Protein AF-0000000070112922 (afdb_homodimer)

Solvent-accessible surface area (backbone atoms only — not comparable to full-atom values): 15938 Å² total; per-residue (Å²): 130,84,60,38,27,82,85,76,66,40,70,41,72,56,52,23,60,67,52,48,35,52,52,51,48,52,50,34,54,75,30,37,60,68,75,52,89,73,52,71,66,51,54,48,51,52,43,48,48,28,48,54,50,21,53,53,22,44,76,70,69,22,53,71,33,63,71,44,69,66,57,76,81,74,71,64,98,61,74,65,64,69,38,27,24,38,33,24,52,23,50,34,50,53,50,51,37,48,51,27,59,77,69,70,43,60,58,63,60,27,33,53,54,46,52,57,45,56,67,66,50,72,66,54,64,90,66,74,68,73,74,76,73,72,76,80,75,82,121,129,82,59,37,28,82,84,76,65,39,71,40,71,56,52,22,60,68,53,50,36,53,51,49,47,52,52,34,53,74,28,38,59,69,76,53,89,72,53,72,67,50,55,48,51,52,44,48,49,29,48,53,49,20,51,54,22,44,77,69,69,22,54,72,36,61,71,42,69,67,60,76,80,71,76,61,96,60,73,67,66,69,39,28,24,36,34,24,50,22,50,34,51,54,50,52,37,48,51,26,60,78,69,70,43,60,58,62,59,27,32,53,54,47,50,56,47,56,67,66,49,71,68,56,68,90,69,74,70,74,75,77,74,73,77,78,77,80,120

pLDDT: mean 77.99, std 24.65, range [21.84, 98.88]

Secondary structure (DSSP, 8-state):
---B-TTT-SB----BHHHHHHHHHHHHHHTTGGGS---HHHHHHHHHHHHHHHHHHHHTT-SSB------SS--SSSPPPPBSHHHHHHHHHHHHHHHHHHTT--HHHHHHHHHHHHHHSPP--S-------------/---B-TTT-SB----BHHHHHHHHHHHHHHTTGGGS---HHHHHHHHHHHHHHHHHHHHTT-SS-------SS---SS-PPP-SHHHHHHHHHHHHHHHHHHTT--HHHHHHHHHHHHHHSPP--S-------------

Nearest PDB structures (foldseek):
  2q9l-assembly1_B  TM=7.335E-01  e=4.122E-02  Vibrio sp. DAT722
  2q9l-assembly1_B  TM=7.338E-01  e=4.180E-02  Vibrio sp. DAT722

Radius of gyration: 21.63 Å; Cα contacts (8 Å, |Δi|>4): 318; chains: 2; bounding box: 37×72×80 Å

Organism: Actinoplanes teichomyceticus (NCBI:txid1867)

Sequence (278 aa):
MSYLNPHTHRLDYSKSIADMTTEVRAVNVEKGWRDETKTFGDYIALLHSELSEALEAYRDHRLTDATCQATPAHAAARPPKPEGVGSEFADVLIRLLDACDVYGIDLAAEYERKLAYNRTRPYQHGGRTVSDGAPGAGAMSYLNPHTHRLDYSKSIADMTTEVRAVNVEKGWRDETKTFGDYIALLHSELSEALEAYRDHRLTDATCQATPAHAAARPPKPEGVGSEFADVLIRLLDACDVYGIDLAAEYERKLAYNRTRPYQHGGRTVSDGAPGAGA

Structure (mmCIF, N/CA/C/O backbone):
data_AF-0000000070112922-model_v1
#
loop_
_entity.id
_entity.type
_entity.pdbx_description
1 polymer 'NTP pyrophosphatase (Non-canonical NTP hydrolase)'
#
loop_
_atom_site.group_PDB
_atom_site.id
_atom_site.type_symbol
_atom_site.label_atom_id
_atom_site.label_alt_id
_atom_site.label_comp_id
_atom_site.label_asym_id
_atom_site.label_entity_id
_atom_site.label_seq_id
_atom_site.pdbx_PDB_ins_code
_atom_site.Cartn_x
_atom_site.Cartn_y
_atom_site.Cartn_z
_atom_site.occupancy
_atom_site.B_iso_or_equiv
_atom_site.auth_seq_id
_atom_site.auth_comp_id
_atom_site.auth_asym_id
_atom_site.auth_atom_id
_atom_site.pdbx_PDB_model_num
ATOM 1 N N . MET A 1 1 ? -1.007 0.927 -32.562 1 31.33 1 MET A N 1
ATOM 2 C CA . MET A 1 1 ? -0.694 2.264 -32.062 1 31.33 1 MET A CA 1
ATOM 3 C C . MET A 1 1 ? 0.122 2.188 -30.766 1 31.33 1 MET A C 1
ATOM 5 O O . MET A 1 1 ? -0.306 1.569 -29.797 1 31.33 1 MET A O 1
ATOM 9 N N . SER A 1 2 ? 1.372 2.227 -30.969 1 37 2 SER A N 1
ATOM 10 C CA . SER A 1 2 ? 2.406 2.084 -29.953 1 37 2 SER A CA 1
ATOM 11 C C . SER A 1 2 ? 2.221 3.1 -28.828 1 37 2 SER A C 1
ATOM 13 O O . SER A 1 2 ? 2.209 4.309 -29.078 1 37 2 SER A O 1
ATOM 15 N N . TYR A 1 3 ? 1.291 2.916 -27.922 1 43 3 TYR A N 1
ATOM 16 C CA . TYR A 1 3 ? 0.937 3.775 -26.797 1 43 3 TYR A CA 1
ATOM 17 C C . TYR A 1 3 ? 2.178 4.184 -26.016 1 43 3 TYR A C 1
ATOM 19 O O . TYR A 1 3 ? 2.393 3.723 -24.891 1 43 3 TYR A O 1
ATOM 27 N N . LEU A 1 4 ? 3.25 4.477 -26.719 1 43 4 LEU A N 1
ATOM 28 C CA . LEU A 1 4 ? 4.469 4.98 -26.094 1 43 4 LEU A CA 1
ATOM 29 C C . LEU A 1 4 ? 4.246 6.375 -25.516 1 43 4 LEU A C 1
ATOM 31 O O . LEU A 1 4 ? 3.502 7.176 -26.094 1 43 4 LEU A O 1
ATOM 35 N N . ASN A 1 5 ? 4.473 6.648 -24.281 1 44.53 5 ASN A N 1
ATOM 36 C CA . ASN A 1 5 ? 4.555 7.988 -23.703 1 44.53 5 ASN A CA 1
ATOM 37 C C . ASN A 1 5 ? 5.461 8.898 -24.516 1 44.53 5 ASN A C 1
ATOM 39 O O . ASN A 1 5 ? 6.633 8.586 -24.734 1 44.53 5 ASN A O 1
ATOM 43 N N . PRO A 1 6 ? 4.949 9.672 -25.25 1 45.44 6 PRO A N 1
ATOM 44 C CA . PRO A 1 6 ? 5.77 10.453 -26.188 1 45.44 6 PRO A CA 1
ATOM 45 C C . PRO A 1 6 ? 6.973 11.102 -25.5 1 45.44 6 PRO A C 1
ATOM 47 O O . PRO A 1 6 ? 7.965 11.414 -26.172 1 45.44 6 PRO A O 1
ATOM 50 N N . HIS A 1 7 ? 6.852 11.391 -24.281 1 43.5 7 HIS A N 1
ATOM 51 C CA . HIS A 1 7 ? 7.957 12.086 -23.625 1 43.5 7 HIS A CA 1
ATOM 52 C C . HIS A 1 7 ? 9.023 11.102 -23.141 1 43.5 7 HIS A C 1
ATOM 54 O O . HIS A 1 7 ? 10.219 11.375 -23.25 1 43.5 7 HIS A O 1
ATOM 60 N N . THR A 1 8 ? 8.562 9.984 -22.516 1 45.72 8 THR A N 1
ATOM 61 C CA . THR A 1 8 ? 9.555 9.062 -21.984 1 45.72 8 THR A CA 1
ATOM 62 C C . THR A 1 8 ? 9.883 7.973 -23 1 45.72 8 THR A C 1
ATOM 64 O O . THR A 1 8 ? 10.875 7.258 -22.844 1 45.72 8 THR A O 1
ATOM 67 N N . HIS A 1 9 ? 9.273 8.016 -24.219 1 42.16 9 HIS A N 1
ATOM 68 C CA . HIS A 1 9 ? 9.414 7.043 -25.297 1 42.16 9 HIS A CA 1
ATOM 69 C C . HIS A 1 9 ? 9.281 5.617 -24.781 1 42.16 9 HIS A C 1
ATOM 71 O O . HIS A 1 9 ? 9.859 4.688 -25.359 1 42.16 9 HIS A O 1
ATOM 77 N N . ARG A 1 10 ? 9.141 5.418 -23.594 1 43.69 10 ARG A N 1
ATOM 78 C CA . ARG A 1 10 ? 8.766 4.102 -23.078 1 43.69 10 ARG A CA 1
ATOM 79 C C . ARG A 1 10 ? 7.301 3.797 -23.375 1 43.69 10 ARG A C 1
ATOM 81 O O . ARG A 1 10 ? 6.488 4.715 -23.516 1 43.69 10 ARG A O 1
ATOM 88 N N . LEU A 1 11 ? 6.918 2.744 -24.031 1 45 11 LEU A N 1
ATOM 89 C CA . LEU A 1 11 ? 5.504 2.4 -24.094 1 45 11 LEU A CA 1
ATOM 90 C C . LEU A 1 11 ? 4.781 2.824 -22.828 1 45 11 LEU A C 1
ATOM 92 O O . LEU A 1 11 ? 5.148 2.395 -21.734 1 45 11 LEU A O 1
ATOM 96 N N . ASP A 1 12 ? 4.531 4.125 -22.547 1 47.31 12 ASP A N 1
ATOM 97 C CA . ASP A 1 12 ? 4.191 5 -21.422 1 47.31 12 ASP A CA 1
ATOM 98 C C . ASP A 1 12 ? 3 4.449 -20.641 1 47.31 12 ASP A C 1
ATOM 100 O O . ASP A 1 12 ? 2.252 5.211 -20.031 1 47.31 12 ASP A O 1
ATOM 104 N N . TYR A 1 13 ? 2.391 3.398 -21.141 1 53.84 13 TYR A N 1
ATOM 105 C CA . TYR A 1 13 ? 1.117 3.143 -20.469 1 53.84 13 TYR A CA 1
ATOM 106 C C . TYR A 1 13 ? 1.321 2.893 -18.984 1 53.84 13 TYR A C 1
ATOM 108 O O . TYR A 1 13 ? 1.338 1.743 -18.531 1 53.84 13 TYR A O 1
ATOM 116 N N . SER A 1 14 ? 2.168 3.803 -18.391 1 78.31 14 SER A N 1
ATOM 117 C CA . SER A 1 14 ? 2.279 3.617 -16.938 1 78.31 14 SER A CA 1
ATOM 118 C C . SER A 1 14 ? 0.913 3.699 -16.266 1 78.31 14 SER A C 1
ATOM 120 O O . SER A 1 14 ? 0.137 4.617 -16.531 1 78.31 14 SER A O 1
ATOM 122 N N . LYS A 1 15 ? 0.516 2.678 -15.852 1 90.62 15 LYS A N 1
ATOM 123 C CA . LYS A 1 15 ? -0.787 2.508 -15.219 1 90.62 15 LYS A CA 1
ATOM 124 C C . LYS A 1 15 ? -0.945 3.449 -14.031 1 90.62 15 LYS A C 1
ATOM 126 O O . LYS A 1 15 ? -0.001 3.658 -13.266 1 90.62 15 LYS A O 1
ATOM 131 N N . SER A 1 16 ? -2.104 4.109 -14.031 1 93.75 16 SER A N 1
ATOM 132 C CA . SER A 1 16 ? -2.5 4.879 -12.852 1 93.75 16 SER A CA 1
ATOM 133 C C . SER A 1 16 ? -3.045 3.971 -11.758 1 93.75 16 SER A C 1
ATOM 135 O O . SER A 1 16 ? -3.271 2.779 -11.984 1 93.75 16 SER A O 1
ATOM 137 N N . ILE A 1 17 ? -3.258 4.59 -10.609 1 96.12 17 ILE A N 1
ATOM 138 C CA . ILE A 1 17 ? -3.902 3.873 -9.516 1 96.12 17 ILE A CA 1
ATOM 139 C C . ILE A 1 17 ? -5.281 3.387 -9.961 1 96.12 17 ILE A C 1
ATOM 141 O O . ILE A 1 17 ? -5.672 2.256 -9.664 1 96.12 17 ILE A O 1
ATOM 145 N N . ALA A 1 18 ? -5.965 4.227 -10.672 1 94 18 ALA A N 1
ATOM 146 C CA . ALA A 1 18 ? -7.301 3.869 -11.141 1 94 18 ALA A CA 1
ATOM 147 C C . ALA A 1 18 ? -7.242 2.688 -12.102 1 94 18 ALA A C 1
ATOM 149 O O . ALA A 1 18 ? -8.07 1.779 -12.031 1 94 18 ALA A O 1
ATOM 150 N N . ASP A 1 19 ? -6.316 2.725 -12.953 1 94.81 19 ASP A N 1
ATOM 151 C CA . ASP A 1 19 ? -6.121 1.612 -13.883 1 94.81 19 ASP A CA 1
ATOM 152 C C . ASP A 1 19 ? -5.844 0.313 -13.125 1 94.81 19 ASP A C 1
ATOM 154 O O . ASP A 1 19 ? -6.449 -0.72 -13.422 1 94.81 19 ASP A O 1
ATOM 158 N N . MET A 1 20 ? -4.957 0.38 -12.234 1 97.06 20 MET A N 1
ATOM 159 C CA . MET A 1 20 ? -4.578 -0.802 -11.461 1 97.06 20 MET A CA 1
ATOM 160 C C . MET A 1 20 ? -5.762 -1.322 -10.648 1 97.06 20 MET A C 1
ATOM 162 O O . MET A 1 20 ? -5.969 -2.533 -10.555 1 97.06 20 MET A O 1
ATOM 166 N N . THR A 1 21 ? -6.484 -0.398 -10.062 1 97.69 21 THR A N 1
ATOM 167 C CA . THR A 1 21 ? -7.656 -0.792 -9.281 1 97.69 21 THR A CA 1
ATOM 168 C C . THR A 1 21 ? -8.648 -1.555 -10.156 1 97.69 21 THR A C 1
ATOM 170 O O . THR A 1 21 ? -9.188 -2.58 -9.734 1 97.69 21 THR A O 1
ATOM 173 N N . THR A 1 22 ? -8.844 -1.095 -11.344 1 97.31 22 THR A N 1
ATOM 174 C CA . THR A 1 22 ? -9.75 -1.746 -12.289 1 97.31 22 THR A CA 1
ATOM 175 C C . THR A 1 22 ? -9.234 -3.139 -12.648 1 97.31 22 THR A C 1
ATOM 177 O O . THR A 1 22 ? -10.016 -4.086 -12.742 1 97.31 22 THR A O 1
ATOM 180 N N . GLU A 1 23 ? -7.984 -3.246 -12.875 1 97.38 23 GLU A N 1
ATOM 181 C CA . GLU A 1 23 ? -7.383 -4.535 -13.195 1 97.38 23 GLU A CA 1
ATOM 182 C C . GLU A 1 23 ? -7.543 -5.523 -12.047 1 97.38 23 GLU A C 1
ATOM 184 O O . GLU A 1 23 ? -7.891 -6.688 -12.266 1 97.38 23 GLU A O 1
ATOM 189 N N . VAL A 1 24 ? -7.227 -5.07 -10.867 1 98 24 VAL A N 1
ATOM 190 C CA . VAL A 1 24 ? -7.336 -5.922 -9.688 1 98 24 VAL A CA 1
ATOM 191 C C . VAL A 1 24 ? -8.781 -6.387 -9.516 1 98 24 VAL A C 1
ATOM 193 O O . VAL A 1 24 ? -9.031 -7.566 -9.25 1 98 24 VAL A O 1
ATOM 196 N N . ARG A 1 25 ? -9.719 -5.504 -9.688 1 97.88 25 ARG A N 1
ATOM 197 C CA . ARG A 1 25 ? -11.133 -5.867 -9.625 1 97.88 25 ARG A CA 1
ATOM 198 C C . ARG A 1 25 ? -11.453 -6.969 -10.633 1 97.88 25 ARG A C 1
ATOM 200 O O . ARG A 1 25 ? -12.109 -7.957 -10.289 1 97.88 25 ARG A O 1
ATOM 207 N N . ALA A 1 26 ? -11.031 -6.766 -11.812 1 97.75 26 ALA A N 1
ATOM 208 C CA . ALA A 1 26 ? -11.328 -7.727 -12.875 1 97.75 26 ALA A CA 1
ATOM 209 C C . ALA A 1 26 ? -10.805 -9.117 -12.516 1 97.75 26 ALA A C 1
ATOM 211 O O . ALA A 1 26 ? -11.508 -10.117 -12.68 1 97.75 26 ALA A O 1
ATOM 212 N N . VAL A 1 27 ? -9.555 -9.203 -12.07 1 96.81 27 VAL A N 1
ATOM 213 C CA . VAL A 1 27 ? -8.953 -10.477 -11.688 1 96.81 27 VAL A CA 1
ATOM 214 C C . VAL A 1 27 ? -9.727 -11.078 -10.508 1 96.81 27 VAL A C 1
ATOM 216 O O . VAL A 1 27 ? -10.023 -12.273 -10.5 1 96.81 27 VAL A O 1
ATOM 219 N N . ASN A 1 28 ? -10.031 -10.234 -9.484 1 95.81 28 ASN A N 1
ATOM 220 C CA . ASN A 1 28 ? -10.734 -10.719 -8.297 1 95.81 28 ASN A CA 1
ATOM 221 C C . ASN A 1 28 ? -12.125 -11.258 -8.648 1 95.81 28 ASN A C 1
ATOM 223 O O . ASN A 1 28 ? -12.562 -12.266 -8.086 1 95.81 28 ASN A O 1
ATOM 227 N N . VAL A 1 29 ? -12.797 -10.562 -9.516 1 95.06 29 VAL A N 1
ATOM 228 C CA . VAL A 1 29 ? -14.117 -11.016 -9.961 1 95.06 29 VAL A CA 1
ATOM 229 C C . VAL A 1 29 ? -13.977 -12.32 -10.734 1 95.06 29 VAL A C 1
ATOM 231 O O . VAL A 1 29 ? 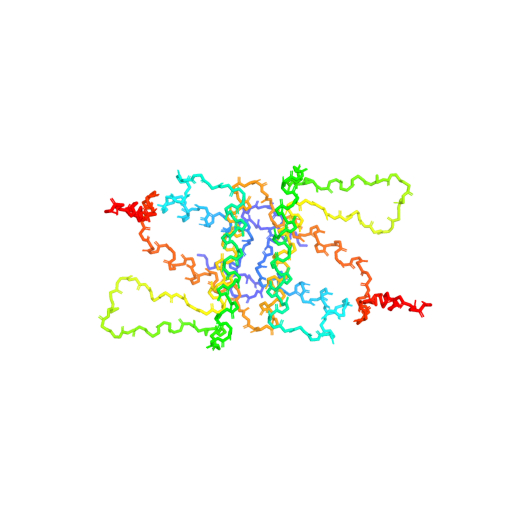-14.703 -13.281 -10.469 1 95.06 29 VAL A O 1
ATOM 234 N N . GLU A 1 30 ? -13.086 -12.359 -11.641 1 94.19 30 GLU A N 1
ATOM 235 C CA . GLU A 1 30 ? -12.867 -13.531 -12.477 1 94.19 30 GLU A CA 1
ATOM 236 C C . GLU A 1 30 ? -12.523 -14.758 -11.633 1 94.19 30 GLU A C 1
ATOM 238 O O . GLU A 1 30 ? -12.953 -15.875 -11.945 1 94.19 30 GLU A O 1
ATOM 243 N N . LYS A 1 31 ? -11.75 -14.539 -10.539 1 94.06 31 LYS A N 1
ATOM 244 C CA . LYS A 1 31 ? -11.25 -15.656 -9.742 1 94.06 31 LYS A CA 1
ATOM 245 C C . LYS A 1 31 ? -12.172 -15.961 -8.57 1 94.06 31 LYS A C 1
ATOM 247 O O . LYS A 1 31 ? -11.891 -16.844 -7.766 1 94.06 31 LYS A O 1
ATOM 252 N N . GLY A 1 32 ? -13.266 -15.164 -8.359 1 92.5 32 GLY A N 1
ATOM 253 C CA . GLY A 1 32 ? -14.297 -15.492 -7.395 1 92.5 32 GLY A CA 1
ATOM 254 C C . GLY A 1 32 ? -14.047 -14.906 -6.02 1 92.5 32 GLY A C 1
ATOM 255 O O . GLY A 1 32 ? -14.727 -15.25 -5.055 1 92.5 32 GLY A O 1
ATOM 256 N N . TRP A 1 33 ? -13.117 -14.047 -5.91 1 92.44 33 TRP A N 1
ATOM 257 C CA . TRP A 1 33 ? -12.797 -13.453 -4.617 1 92.44 33 TRP A CA 1
ATOM 258 C C . TRP A 1 33 ? -13.906 -12.508 -4.164 1 92.44 33 TRP A C 1
ATOM 260 O O . TRP A 1 33 ? -14.055 -12.242 -2.967 1 92.44 33 TRP A O 1
ATOM 270 N N . ARG A 1 34 ? -14.664 -12.109 -5.07 1 92.62 34 ARG A N 1
ATOM 271 C CA . ARG A 1 34 ? -15.742 -11.172 -4.762 1 92.62 34 ARG A CA 1
ATOM 272 C C . ARG A 1 34 ? -17.016 -11.914 -4.352 1 92.62 34 ARG A C 1
ATOM 274 O O . ARG A 1 34 ? -18.016 -11.289 -3.986 1 92.62 34 ARG A O 1
ATOM 281 N N . ASP A 1 35 ? -16.969 -13.195 -4.422 1 90.25 35 ASP A N 1
ATOM 282 C CA . ASP A 1 35 ? -18.141 -14 -4.062 1 90.25 35 ASP A CA 1
ATOM 283 C C . ASP A 1 35 ? -18.234 -14.164 -2.547 1 90.25 35 ASP A C 1
ATOM 285 O O . ASP A 1 35 ? -19.312 -14.5 -2.023 1 90.25 35 ASP A O 1
ATOM 289 N N . GLU A 1 36 ? -17.172 -14.047 -1.896 1 86 36 GLU A N 1
ATOM 290 C CA . GLU A 1 36 ? -17.141 -14.086 -0.437 1 86 36 GLU A CA 1
ATOM 291 C C . GLU A 1 36 ? -17.047 -12.688 0.151 1 86 36 GLU A C 1
ATOM 293 O O . GLU A 1 36 ? -16.344 -11.828 -0.387 1 86 36 GLU A O 1
ATOM 298 N N . THR A 1 37 ? -17.797 -12.562 1.199 1 87.69 37 THR A N 1
ATOM 299 C CA . THR A 1 37 ? -17.75 -11.266 1.857 1 87.69 37 THR A CA 1
ATOM 300 C C . THR A 1 37 ? -16.578 -11.195 2.828 1 87.69 37 THR A C 1
ATOM 302 O O . THR A 1 37 ? -16.391 -12.102 3.645 1 87.69 37 THR A O 1
ATOM 305 N N . LYS A 1 38 ? -15.828 -10.211 2.668 1 93.75 38 LYS A N 1
ATOM 306 C CA . LYS A 1 38 ? -14.75 -9.898 3.607 1 93.75 38 LYS A CA 1
ATOM 307 C C . LYS A 1 38 ? -15.078 -8.648 4.414 1 93.75 38 LYS A C 1
ATOM 309 O O . LYS A 1 38 ? -15.602 -7.672 3.873 1 93.75 38 LYS A O 1
ATOM 314 N N . THR A 1 39 ? -14.797 -8.812 5.758 1 96.56 39 THR A N 1
ATOM 315 C CA . THR A 1 39 ? -14.961 -7.637 6.605 1 96.56 39 THR A CA 1
ATOM 316 C C . THR A 1 39 ? -13.781 -6.68 6.43 1 96.56 39 THR A C 1
ATOM 318 O O . THR A 1 39 ? -12.766 -7.039 5.832 1 96.56 39 THR A O 1
ATOM 321 N N . PHE A 1 40 ? -13.992 -5.473 6.957 1 96.88 40 PHE A N 1
ATOM 322 C CA . PHE A 1 40 ? -12.883 -4.531 6.926 1 96.88 40 PHE A CA 1
ATOM 323 C C . PHE A 1 40 ? -11.695 -5.074 7.715 1 96.88 40 PHE A C 1
ATOM 325 O O . PHE A 1 40 ? -10.547 -4.934 7.293 1 96.88 40 PHE A O 1
ATOM 332 N N . GLY A 1 41 ? -12.055 -5.652 8.875 1 98.12 41 GLY A N 1
ATOM 333 C CA . GLY A 1 41 ? -11.016 -6.285 9.672 1 98.12 41 GLY A CA 1
ATOM 334 C C . GLY A 1 41 ? -10.25 -7.359 8.914 1 98.12 41 GLY A C 1
ATOM 335 O O . GLY A 1 41 ? -9.039 -7.496 9.086 1 98.12 41 GLY A O 1
ATOM 336 N N . ASP A 1 42 ? -10.938 -8.109 8.07 1 97.88 42 ASP A N 1
ATOM 337 C CA . ASP A 1 42 ? -10.273 -9.117 7.246 1 97.88 42 ASP A CA 1
ATOM 338 C C . ASP A 1 42 ? -9.25 -8.477 6.309 1 97.88 42 ASP A C 1
ATOM 340 O O . ASP A 1 42 ? -8.125 -8.969 6.18 1 97.88 42 ASP A O 1
ATOM 344 N N . TYR A 1 43 ? -9.641 -7.406 5.641 1 97.94 43 TYR A N 1
ATOM 345 C CA . TYR A 1 43 ? -8.727 -6.707 4.746 1 97.94 43 TYR A CA 1
ATOM 346 C C . TYR A 1 43 ? -7.488 -6.23 5.496 1 97.94 43 TYR A C 1
ATOM 348 O O . TYR A 1 43 ? -6.363 -6.422 5.031 1 97.94 43 TYR A O 1
ATOM 356 N N . ILE A 1 44 ? -7.684 -5.684 6.664 1 98.81 44 ILE A N 1
ATOM 357 C CA . ILE A 1 44 ? -6.57 -5.168 7.457 1 98.81 44 ILE A CA 1
ATOM 358 C C . ILE A 1 44 ? -5.652 -6.316 7.863 1 98.81 44 ILE A C 1
ATOM 360 O O . ILE A 1 44 ? -4.426 -6.211 7.754 1 98.81 44 ILE A O 1
ATOM 364 N N . ALA A 1 45 ? -6.23 -7.363 8.328 1 98.69 45 ALA A N 1
ATOM 365 C CA . ALA A 1 45 ? -5.441 -8.516 8.758 1 98.69 45 ALA A CA 1
ATOM 366 C C . ALA A 1 45 ? -4.613 -9.078 7.605 1 98.69 45 ALA A C 1
ATOM 368 O O . ALA A 1 45 ? -3.445 -9.422 7.785 1 98.69 45 ALA A O 1
ATOM 369 N N . LEU A 1 46 ? -5.219 -9.211 6.453 1 98.44 46 LEU A N 1
ATOM 370 C CA . LEU A 1 46 ? -4.52 -9.734 5.285 1 98.44 46 LEU A CA 1
ATOM 371 C C . LEU A 1 46 ? -3.387 -8.805 4.863 1 98.44 46 LEU A C 1
ATOM 373 O O . LEU A 1 46 ? -2.303 -9.266 4.496 1 98.44 46 LEU A O 1
ATOM 377 N N . LEU A 1 47 ? -3.627 -7.543 4.895 1 98.88 47 LEU A N 1
ATOM 378 C CA . LEU A 1 47 ? -2.588 -6.562 4.602 1 98.88 47 LEU A CA 1
ATOM 379 C C . LEU A 1 47 ? -1.444 -6.664 5.605 1 98.88 47 LEU A C 1
ATOM 381 O O . LEU A 1 47 ? -0.274 -6.68 5.219 1 98.88 47 LEU A O 1
ATOM 385 N N . HIS A 1 48 ? -1.756 -6.789 6.891 1 98.88 48 HIS A N 1
ATOM 386 C CA . HIS A 1 48 ? -0.743 -7.008 7.914 1 98.88 48 HIS A CA 1
ATOM 387 C C . HIS A 1 48 ? 0.076 -8.266 7.621 1 98.88 48 HIS A C 1
ATOM 389 O O . HIS A 1 48 ? 1.297 -8.266 7.793 1 98.88 48 HIS A O 1
ATOM 395 N N . SER A 1 49 ? -0.602 -9.266 7.215 1 98.75 49 SER A N 1
ATOM 396 C CA . SER A 1 49 ? 0.063 -10.531 6.93 1 98.75 49 SER A CA 1
ATOM 397 C C . SER A 1 49 ? 1.079 -10.383 5.805 1 98.75 49 SER A C 1
ATOM 399 O O . SER A 1 49 ? 2.189 -10.914 5.891 1 98.75 49 SER A O 1
ATOM 401 N N . GLU A 1 50 ? 0.698 -9.68 4.711 1 98.62 50 GLU A N 1
ATOM 402 C CA . GLU A 1 50 ? 1.626 -9.469 3.604 1 98.62 50 GLU A CA 1
ATOM 403 C C . GLU A 1 50 ? 2.875 -8.719 4.066 1 98.62 50 GLU A C 1
ATOM 405 O O . GLU A 1 50 ? 3.982 -9.016 3.609 1 98.62 50 GLU A O 1
ATOM 410 N N . LEU A 1 51 ? 2.682 -7.746 4.902 1 98.88 51 LEU A N 1
ATOM 411 C CA . LEU A 1 51 ? 3.82 -7 5.426 1 98.88 51 LEU A CA 1
ATOM 412 C C . LEU A 1 51 ? 4.715 -7.895 6.277 1 98.88 51 LEU A C 1
ATOM 414 O O . LEU A 1 51 ? 5.941 -7.785 6.223 1 98.88 51 LEU A O 1
ATOM 418 N N . SER A 1 52 ? 4.129 -8.711 7.117 1 98.56 52 SER A N 1
ATOM 419 C CA . SER A 1 52 ? 4.902 -9.656 7.914 1 98.56 52 SER A CA 1
ATOM 420 C C . SER A 1 52 ? 5.68 -10.617 7.027 1 98.56 52 SER A C 1
ATOM 422 O O . SER A 1 52 ? 6.824 -10.961 7.324 1 98.56 52 SER A O 1
ATOM 424 N N . GLU A 1 53 ? 5.055 -11.039 5.902 1 98.12 53 GLU A N 1
ATOM 425 C CA . GLU A 1 53 ? 5.758 -11.898 4.949 1 98.12 53 GLU A CA 1
ATOM 426 C C . GLU A 1 53 ? 6.926 -11.164 4.305 1 98.12 53 GLU A C 1
ATOM 428 O O . GLU A 1 53 ? 7.977 -11.758 4.043 1 98.12 53 GLU A O 1
ATOM 433 N N . ALA A 1 54 ? 6.77 -9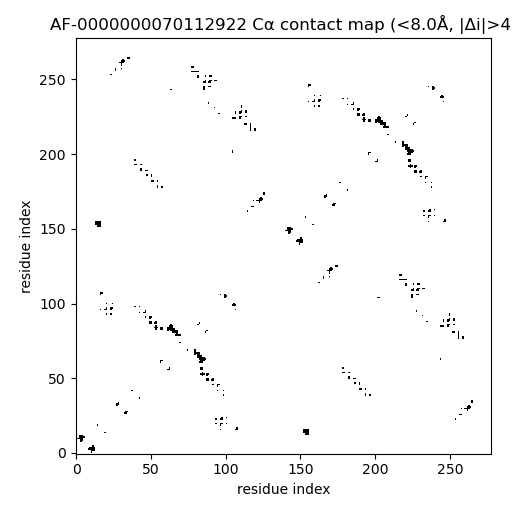.922 4.027 1 97.88 54 ALA A N 1
ATOM 434 C CA . ALA A 1 54 ? 7.863 -9.125 3.475 1 97.88 54 ALA A CA 1
ATOM 435 C C . ALA A 1 54 ? 9.039 -9.062 4.441 1 97.88 54 ALA A C 1
ATOM 437 O O . ALA A 1 54 ? 10.195 -9.172 4.027 1 97.88 54 ALA A O 1
ATOM 438 N N . LEU A 1 55 ? 8.766 -8.883 5.723 1 98.06 55 LEU A N 1
ATOM 439 C CA . LEU A 1 55 ? 9.812 -8.867 6.738 1 98.06 55 LEU A CA 1
ATOM 440 C C . LEU A 1 55 ? 10.562 -10.188 6.766 1 98.06 55 LEU A C 1
ATOM 442 O O . LEU A 1 55 ? 11.797 -10.203 6.82 1 98.06 55 LEU A O 1
ATOM 446 N N . GLU A 1 56 ? 9.805 -11.234 6.73 1 97 56 GLU A N 1
ATOM 447 C CA . GLU A 1 56 ? 10.438 -12.555 6.719 1 97 56 GLU A CA 1
ATOM 448 C C . GLU A 1 56 ? 11.32 -12.727 5.488 1 97 56 GLU A C 1
ATOM 450 O O . GLU A 1 56 ? 12.43 -13.258 5.586 1 97 56 GLU A O 1
ATOM 455 N N . ALA A 1 57 ? 10.82 -12.266 4.34 1 96.06 57 ALA A N 1
ATOM 456 C CA . ALA A 1 57 ? 11.609 -12.336 3.113 1 96.06 57 ALA A CA 1
ATOM 457 C C . ALA A 1 57 ? 12.898 -11.531 3.248 1 96.06 57 ALA A C 1
ATOM 459 O O . ALA A 1 57 ? 13.961 -11.977 2.801 1 96.06 57 ALA A O 1
ATOM 460 N N . TYR A 1 58 ? 12.781 -10.461 3.818 1 95.44 58 TYR A N 1
ATOM 461 C CA . TYR A 1 58 ? 13.953 -9.625 4.016 1 95.44 58 TYR A CA 1
ATOM 462 C C . TYR A 1 58 ? 14.969 -10.305 4.922 1 95.44 58 TYR A C 1
ATOM 464 O O . TYR A 1 58 ? 16.172 -10.305 4.633 1 95.44 58 TYR A O 1
ATOM 472 N N . ARG A 1 59 ? 14.508 -10.867 6 1 93.44 59 ARG A N 1
ATOM 473 C CA . ARG A 1 59 ? 15.383 -11.562 6.941 1 93.44 59 ARG A CA 1
ATOM 474 C C . ARG A 1 59 ? 16.078 -12.742 6.27 1 93.44 59 ARG A C 1
ATOM 476 O O . ARG A 1 59 ? 17.203 -13.078 6.625 1 93.44 59 ARG A O 1
ATOM 483 N N . ASP A 1 60 ? 15.445 -13.312 5.258 1 90.75 60 ASP A N 1
ATOM 484 C CA . ASP A 1 60 ? 15.992 -14.438 4.508 1 90.75 60 ASP A CA 1
ATOM 485 C C . ASP A 1 60 ? 16.859 -13.953 3.342 1 90.75 60 ASP A C 1
ATOM 487 O O . ASP A 1 60 ? 17.234 -14.742 2.471 1 90.75 60 ASP A O 1
ATOM 491 N N . HIS A 1 61 ? 17.016 -12.641 3.232 1 87.31 61 HIS A N 1
ATOM 492 C CA . HIS A 1 61 ? 17.859 -11.992 2.234 1 87.31 61 HIS A CA 1
ATOM 493 C C . HIS A 1 61 ? 17.266 -12.156 0.834 1 87.31 61 HIS A C 1
ATOM 495 O O . HIS A 1 61 ? 18.016 -12.367 -0.13 1 87.31 61 HIS A O 1
ATOM 501 N N . ARG A 1 62 ? 15.984 -12.117 0.761 1 83.25 62 ARG A N 1
ATOM 502 C CA . ARG A 1 62 ? 15.258 -12.195 -0.502 1 83.25 62 ARG A CA 1
ATOM 503 C C . ARG A 1 62 ? 14.609 -10.859 -0.848 1 83.25 62 ARG A C 1
ATOM 505 O O . ARG A 1 62 ? 13.391 -10.719 -0.762 1 83.25 62 ARG A O 1
ATOM 512 N N . LEU A 1 63 ? 15.492 -9.844 -1.2 1 70.5 63 LEU A N 1
ATOM 513 C CA . LEU A 1 63 ? 14.961 -8.516 -1.505 1 70.5 63 LEU A CA 1
ATOM 514 C C . LEU A 1 63 ? 14.148 -8.539 -2.793 1 70.5 63 LEU A C 1
ATOM 516 O O . LEU A 1 63 ? 13.008 -8.055 -2.822 1 70.5 63 LEU A O 1
ATOM 520 N N . THR A 1 64 ? 14.906 -8.891 -3.932 1 62.78 64 THR A N 1
ATOM 521 C CA . THR A 1 64 ? 14.195 -8.938 -5.207 1 62.78 64 THR A CA 1
ATOM 522 C C . THR A 1 64 ? 14.195 -10.352 -5.773 1 62.78 64 THR A C 1
ATOM 524 O O . THR A 1 64 ? 15.25 -10.977 -5.898 1 62.78 64 THR A O 1
ATOM 527 N N . ASP A 1 65 ? 14.031 -11.352 -5.098 1 54.81 65 ASP A N 1
ATOM 528 C CA . ASP A 1 65 ? 14.266 -12.672 -5.68 1 54.81 65 ASP A CA 1
ATOM 529 C C . ASP A 1 65 ? 13.164 -13.039 -6.672 1 54.81 65 ASP A C 1
ATOM 531 O O . ASP A 1 65 ? 11.984 -13.086 -6.312 1 54.81 65 ASP A O 1
ATOM 535 N N . ALA A 1 66 ? 13.383 -12.586 -7.84 1 47.81 66 ALA A N 1
ATOM 536 C CA . ALA A 1 66 ? 12.648 -13.117 -8.984 1 47.81 66 ALA A CA 1
ATOM 537 C C . ALA A 1 66 ? 12.508 -14.633 -8.891 1 47.81 66 ALA A C 1
ATOM 539 O O . ALA A 1 66 ? 11.453 -15.188 -9.203 1 47.81 66 ALA A O 1
ATOM 540 N N . THR A 1 67 ? 13.812 -15.336 -8.93 1 46.31 67 THR A N 1
ATOM 541 C CA . THR A 1 67 ? 14.047 -16.531 -9.734 1 46.31 67 THR A CA 1
ATOM 542 C C . THR A 1 67 ? 13.336 -17.734 -9.117 1 46.31 67 THR A C 1
ATOM 544 O O . THR A 1 67 ? 13.727 -18.219 -8.055 1 46.31 67 THR A O 1
ATOM 547 N N . CYS A 1 68 ? 12.086 -17.594 -8.82 1 45.84 68 CYS A N 1
ATOM 548 C CA . CYS A 1 68 ? 11.625 -18.953 -8.594 1 45.84 68 CYS A CA 1
ATOM 549 C C . CYS A 1 68 ? 12.367 -19.938 -9.484 1 45.84 68 CYS A C 1
ATOM 551 O O . CYS A 1 68 ? 12.344 -19.812 -10.711 1 45.84 68 CYS A O 1
ATOM 553 N N . GLN A 1 69 ? 13.633 -20.234 -9.086 1 41.72 69 GLN A N 1
ATOM 554 C CA . GLN A 1 69 ? 14.227 -21.312 -9.867 1 41.72 69 GLN A CA 1
ATOM 555 C C . GLN A 1 69 ? 13.156 -22.297 -10.344 1 41.72 69 GLN A C 1
ATOM 557 O O . GLN A 1 69 ? 12.375 -22.812 -9.539 1 41.72 69 GLN A O 1
ATOM 562 N N . ALA A 1 70 ? 12.773 -22.078 -11.523 1 42.88 70 ALA A N 1
ATOM 563 C CA . ALA A 1 70 ? 12.016 -23.125 -12.211 1 42.88 70 ALA A CA 1
ATOM 564 C C . ALA A 1 70 ? 12.539 -24.516 -11.844 1 42.88 70 ALA A C 1
ATOM 566 O O . ALA A 1 70 ? 13.734 -24.781 -11.945 1 42.88 70 ALA A O 1
ATOM 567 N N . THR A 1 71 ? 12.391 -25.031 -10.641 1 43.16 71 THR A N 1
ATOM 568 C CA . THR A 1 71 ? 12.836 -26.422 -10.703 1 43.16 71 THR A CA 1
A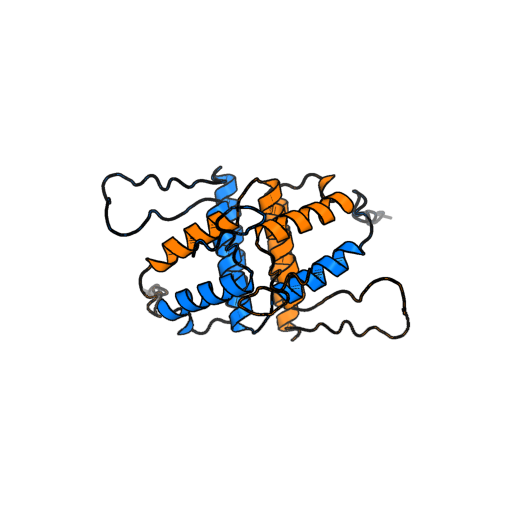TOM 569 C C . THR A 1 71 ? 12.523 -27.031 -12.07 1 43.16 71 THR A C 1
ATOM 571 O O . THR A 1 71 ? 11.508 -26.688 -12.688 1 43.16 71 THR A O 1
ATOM 574 N N . PRO A 1 72 ? 13.562 -27.547 -12.727 1 40.47 72 PRO A N 1
ATOM 575 C CA . PRO A 1 72 ? 13.445 -28.156 -14.047 1 40.47 72 PRO A CA 1
ATOM 576 C C . PRO A 1 72 ? 12.109 -28.859 -14.266 1 40.47 72 PRO A C 1
ATOM 578 O O . PRO A 1 72 ? 11.695 -29.062 -15.406 1 40.47 72 PRO A O 1
ATOM 581 N N . ALA A 1 73 ? 11.844 -29.781 -13.258 1 39.09 73 ALA A N 1
ATOM 582 C CA . ALA A 1 73 ? 10.875 -30.797 -13.68 1 39.09 73 ALA A CA 1
ATOM 583 C C . ALA A 1 73 ? 9.562 -30.141 -14.109 1 39.09 73 ALA A C 1
ATOM 585 O O . ALA A 1 73 ? 8.836 -30.703 -14.938 1 39.09 73 ALA A O 1
ATOM 586 N N . HIS A 1 74 ? 8.953 -29.312 -13.18 1 40.75 74 HIS A N 1
ATOM 587 C CA . HIS A 1 74 ? 7.586 -28.984 -13.578 1 40.75 74 HIS A CA 1
ATOM 588 C C . HIS A 1 74 ? 7.559 -27.859 -14.609 1 40.75 74 HIS A C 1
ATOM 590 O O . HIS A 1 74 ? 7.672 -26.688 -14.258 1 40.75 74 HIS A O 1
ATOM 596 N N . ALA A 1 75 ? 8.289 -27.797 -15.625 1 41.84 75 ALA A N 1
ATOM 597 C CA . ALA A 1 75 ? 8.188 -27.125 -16.922 1 41.84 75 ALA A CA 1
ATOM 598 C C . ALA A 1 75 ? 6.785 -26.547 -17.125 1 41.84 75 ALA A C 1
ATOM 600 O O . ALA A 1 75 ? 6.453 -26.094 -18.219 1 41.84 75 ALA A O 1
ATOM 601 N N . ALA A 1 76 ? 5.59 -27.062 -16.562 1 45.41 76 ALA A N 1
ATOM 602 C CA . ALA A 1 76 ? 4.273 -26.828 -17.141 1 45.41 76 ALA A CA 1
ATOM 603 C C . ALA A 1 76 ? 3.939 -25.344 -17.156 1 45.41 76 ALA A C 1
ATOM 605 O O . ALA A 1 76 ? 4.648 -24.531 -16.531 1 45.41 76 ALA A O 1
ATOM 606 N N . ALA A 1 77 ? 2.48 -24.938 -17.484 1 55.88 77 ALA A N 1
ATOM 607 C CA . ALA A 1 77 ? 1.588 -23.859 -17.906 1 55.88 77 ALA A CA 1
ATOM 608 C C . ALA A 1 77 ? 1.706 -22.656 -16.984 1 55.88 77 ALA A C 1
ATOM 610 O O . ALA A 1 77 ? 1.342 -21.547 -17.359 1 55.88 77 ALA A O 1
ATOM 611 N N . ARG A 1 78 ? 2.09 -22.797 -15.703 1 60.34 78 ARG A N 1
ATOM 612 C CA . ARG A 1 78 ? 1.958 -21.641 -14.812 1 60.34 78 ARG A CA 1
ATOM 613 C C . ARG A 1 78 ? 3.314 -21 -14.547 1 60.34 78 ARG A C 1
ATOM 615 O O . ARG A 1 78 ? 4.301 -21.703 -14.305 1 60.34 78 ARG A O 1
ATOM 622 N N . PRO A 1 79 ? 3.447 -19.672 -14.844 1 67.62 79 PRO A N 1
ATOM 623 C CA . PRO A 1 79 ? 4.68 -18.984 -14.461 1 67.62 79 PRO A CA 1
ATOM 624 C C . PRO A 1 79 ? 5.105 -19.297 -13.023 1 67.62 79 PRO A C 1
ATOM 626 O O . PRO A 1 79 ? 4.27 -19.641 -12.188 1 67.62 79 PRO A O 1
ATOM 629 N N . PRO A 1 80 ? 6.488 -19.266 -12.867 1 76.19 80 PRO A N 1
ATOM 630 C CA . PRO A 1 80 ? 6.945 -19.438 -11.484 1 76.19 80 PRO A CA 1
ATOM 631 C C . PRO A 1 80 ? 6.328 -18.422 -10.523 1 76.19 80 PRO A C 1
ATOM 633 O O . PRO A 1 80 ? 6.105 -17.266 -10.898 1 76.19 80 PRO A O 1
ATOM 636 N N . LYS A 1 81 ? 6.055 -18.828 -9.328 1 82.69 81 LYS A N 1
ATOM 637 C CA . LYS A 1 81 ? 5.496 -17.953 -8.305 1 82.69 81 LYS A CA 1
ATOM 638 C C . LYS A 1 81 ? 6.512 -16.906 -7.867 1 82.69 81 LYS A C 1
ATOM 640 O O . LYS A 1 81 ? 7.613 -17.25 -7.43 1 82.69 81 LYS A O 1
ATOM 645 N N . PRO A 1 82 ? 6.117 -15.648 -8.047 1 89.19 82 PRO A N 1
ATOM 646 C CA . PRO A 1 82 ? 7.016 -14.609 -7.539 1 89.19 82 PRO A CA 1
ATOM 647 C C . PRO A 1 82 ? 7.195 -14.672 -6.023 1 89.19 82 PRO A C 1
ATOM 649 O O . PRO A 1 82 ? 6.242 -14.969 -5.301 1 89.19 82 PRO A O 1
ATOM 652 N N . GLU A 1 83 ? 8.438 -14.414 -5.578 1 90.75 83 GLU A N 1
ATOM 653 C CA . GLU A 1 83 ? 8.789 -14.422 -4.16 1 90.75 83 GLU A CA 1
ATOM 654 C C . GLU A 1 83 ? 9.703 -13.258 -3.809 1 90.75 83 GLU A C 1
ATOM 656 O O . GLU A 1 83 ? 10.156 -12.523 -4.691 1 90.75 83 GLU A O 1
ATOM 661 N N . GLY A 1 84 ? 9.867 -13.062 -2.492 1 93.81 84 GLY A N 1
ATOM 662 C CA . GLY A 1 84 ? 10.75 -12 -2.029 1 93.81 84 GLY A CA 1
ATOM 663 C C . GLY A 1 84 ? 10.008 -10.766 -1.565 1 93.81 84 GLY A C 1
ATOM 664 O O . GLY A 1 84 ? 8.773 -10.719 -1.611 1 93.81 84 GLY A O 1
ATOM 665 N N . VAL A 1 85 ? 10.766 -9.82 -1.137 1 97.12 85 VAL A N 1
ATOM 666 C CA . VAL A 1 85 ? 10.203 -8.594 -0.575 1 97.12 85 VAL A CA 1
ATOM 667 C C . VAL A 1 85 ? 9.352 -7.887 -1.627 1 97.12 85 VAL A C 1
ATOM 669 O O . VAL A 1 85 ? 8.242 -7.426 -1.334 1 97.12 85 VAL A O 1
ATOM 672 N N . GLY A 1 86 ? 9.914 -7.805 -2.855 1 96.25 86 GLY A N 1
ATOM 673 C CA . GLY A 1 86 ? 9.18 -7.148 -3.922 1 96.25 86 GLY A CA 1
ATOM 674 C C . GLY A 1 86 ? 7.816 -7.773 -4.18 1 96.25 86 GLY A C 1
ATOM 675 O O . GLY A 1 86 ? 6.828 -7.062 -4.367 1 96.25 86 GLY A O 1
ATOM 676 N N . SER A 1 87 ? 7.773 -9.078 -4.195 1 96.19 87 SER A N 1
ATOM 677 C CA . SER A 1 87 ? 6.523 -9.797 -4.418 1 96.19 87 SER A CA 1
ATOM 678 C C . SER A 1 87 ? 5.52 -9.523 -3.301 1 96.19 87 SER A C 1
ATOM 680 O O . SER A 1 87 ? 4.328 -9.344 -3.561 1 96.19 87 SER A O 1
ATOM 682 N N . GLU A 1 88 ? 5.973 -9.516 -2.1 1 98 88 GLU A N 1
ATOM 683 C CA . GLU A 1 88 ? 5.09 -9.266 -0.965 1 98 88 GLU A CA 1
ATOM 684 C C . GLU A 1 88 ? 4.586 -7.824 -0.968 1 98 88 GLU A C 1
ATOM 686 O O . GLU A 1 88 ? 3.434 -7.562 -0.615 1 98 88 GLU A O 1
ATOM 691 N N . PHE A 1 89 ? 5.477 -6.898 -1.321 1 98.31 89 PHE A N 1
ATOM 692 C CA . PHE A 1 89 ? 5.055 -5.508 -1.44 1 98.31 89 PHE A CA 1
ATOM 693 C C . PHE A 1 89 ? 4.023 -5.348 -2.553 1 98.31 89 PHE A C 1
ATOM 695 O O . PHE A 1 89 ? 3.09 -4.555 -2.43 1 98.31 89 PHE A O 1
ATOM 702 N N . ALA A 1 90 ? 4.18 -6.094 -3.611 1 97.5 90 ALA A N 1
ATOM 703 C CA . ALA A 1 90 ? 3.152 -6.105 -4.648 1 97.5 90 ALA A CA 1
ATOM 704 C C . ALA A 1 90 ? 1.823 -6.617 -4.102 1 97.5 90 ALA A C 1
ATOM 706 O O . ALA A 1 90 ? 0.763 -6.078 -4.426 1 97.5 90 ALA A O 1
ATOM 707 N N . ASP A 1 91 ? 1.858 -7.648 -3.27 1 98.38 91 ASP A N 1
ATOM 708 C CA . ASP A 1 91 ? 0.643 -8.164 -2.652 1 98.38 91 ASP A CA 1
ATOM 709 C C . ASP A 1 91 ? -0.009 -7.121 -1.754 1 98.38 91 ASP A C 1
ATOM 711 O O . ASP A 1 91 ? -1.237 -7.031 -1.683 1 98.38 91 ASP A O 1
ATOM 715 N N . VAL A 1 92 ? 0.792 -6.34 -1.068 1 98.88 92 VAL A N 1
ATOM 716 C CA . VAL A 1 92 ? 0.265 -5.242 -0.262 1 98.88 92 VAL A CA 1
ATOM 717 C C . VAL A 1 92 ? -0.477 -4.25 -1.157 1 98.88 92 VAL A C 1
ATOM 719 O O . VAL A 1 92 ? -1.605 -3.857 -0.855 1 98.88 92 VAL A O 1
ATOM 722 N N . LEU A 1 93 ? 0.132 -3.855 -2.225 1 98.81 93 LEU A N 1
ATOM 723 C CA . LEU A 1 93 ? -0.498 -2.91 -3.139 1 98.81 93 LEU A CA 1
ATOM 724 C C . LEU A 1 93 ? -1.802 -3.473 -3.691 1 98.81 93 LEU A C 1
ATOM 726 O O . LEU A 1 93 ? -2.824 -2.785 -3.705 1 98.81 93 LEU A O 1
ATOM 730 N N . ILE A 1 94 ? -1.807 -4.688 -4.133 1 98.69 94 ILE A N 1
ATOM 731 C CA . ILE A 1 94 ? -2.975 -5.324 -4.734 1 98.69 94 ILE A CA 1
ATOM 732 C C . ILE A 1 94 ? -4.113 -5.371 -3.717 1 98.69 94 ILE A C 1
ATOM 734 O O . ILE A 1 94 ? -5.246 -4.996 -4.027 1 98.69 94 ILE A O 1
ATOM 738 N N . ARG A 1 95 ? -3.814 -5.742 -2.502 1 98.69 95 ARG A N 1
ATOM 739 C CA . ARG A 1 95 ? -4.848 -5.848 -1.477 1 98.69 95 ARG A CA 1
ATOM 740 C C . ARG A 1 95 ? -5.359 -4.469 -1.072 1 98.69 95 ARG A C 1
ATOM 742 O O . ARG A 1 95 ? -6.539 -4.309 -0.756 1 98.69 95 ARG A O 1
ATOM 749 N N . LEU A 1 96 ? -4.422 -3.537 -1.019 1 98.88 96 LEU A N 1
ATOM 750 C CA . LEU A 1 96 ? -4.816 -2.166 -0.723 1 98.88 96 LEU A CA 1
ATOM 751 C C . LEU A 1 96 ? -5.785 -1.641 -1.776 1 98.88 96 LEU A C 1
ATOM 753 O O . LEU A 1 96 ? -6.816 -1.055 -1.439 1 98.88 96 LEU A O 1
ATOM 757 N N . LEU A 1 97 ? -5.469 -1.835 -3.023 1 98.69 97 LEU A N 1
ATOM 758 C CA . LEU A 1 97 ? -6.332 -1.416 -4.125 1 98.69 97 LEU A CA 1
ATOM 759 C C . LEU A 1 97 ? -7.676 -2.133 -4.066 1 98.69 97 LEU A C 1
ATOM 761 O O . LEU A 1 97 ? -8.719 -1.526 -4.32 1 98.69 97 LEU A O 1
ATOM 765 N N . ASP A 1 98 ? -7.645 -3.389 -3.766 1 98.31 98 ASP A N 1
ATOM 766 C CA . ASP A 1 98 ? -8.875 -4.164 -3.629 1 98.31 98 ASP A CA 1
ATOM 767 C C . ASP A 1 98 ? -9.766 -3.588 -2.531 1 98.31 98 ASP A C 1
ATOM 769 O O . ASP A 1 98 ? -10.961 -3.373 -2.742 1 98.31 98 ASP A O 1
ATOM 773 N N . ALA A 1 99 ? -9.211 -3.32 -1.363 1 98.06 99 ALA A N 1
ATOM 774 C CA . ALA A 1 99 ? -9.961 -2.742 -0.252 1 98.06 99 ALA A CA 1
ATOM 775 C C . ALA A 1 99 ? -10.57 -1.399 -0.642 1 98.06 99 ALA A C 1
ATOM 777 O O . ALA A 1 99 ? -11.742 -1.136 -0.354 1 98.06 99 ALA A O 1
ATOM 778 N N . CYS A 1 100 ? -9.773 -0.591 -1.271 1 97.25 100 CYS A N 1
ATOM 779 C CA . CYS A 1 100 ? -10.258 0.714 -1.702 1 97.25 100 CYS A CA 1
ATOM 780 C C . CYS A 1 100 ? -11.438 0.566 -2.656 1 97.25 100 CYS A C 1
ATOM 782 O O . CYS A 1 100 ? -12.414 1.313 -2.564 1 97.25 100 CYS A O 1
ATOM 784 N N . ASP A 1 101 ? -11.289 -0.332 -3.545 1 97 101 ASP A N 1
ATOM 785 C CA . ASP A 1 101 ? -12.359 -0.568 -4.508 1 97 101 ASP A CA 1
ATOM 786 C C . ASP A 1 101 ? -13.648 -0.986 -3.799 1 97 101 ASP A C 1
ATOM 788 O O . ASP A 1 101 ? -14.719 -0.427 -4.062 1 97 101 ASP A O 1
ATOM 792 N N . VAL A 1 102 ? -13.602 -1.916 -2.898 1 96.62 102 VAL A N 1
ATOM 793 C CA . VAL A 1 102 ? -14.75 -2.479 -2.195 1 96.62 102 VAL A CA 1
ATOM 794 C C . VAL A 1 102 ? -15.406 -1.399 -1.337 1 96.62 102 VAL A C 1
ATOM 796 O O . VAL A 1 102 ? -16.641 -1.336 -1.243 1 96.62 102 VAL A O 1
ATOM 799 N N . TYR A 1 103 ? -14.648 -0.509 -0.831 1 95.69 103 TYR A N 1
ATOM 800 C CA . TYR A 1 103 ? -15.188 0.46 0.116 1 95.69 103 TYR A CA 1
ATOM 801 C C . TYR A 1 103 ? -15.367 1.823 -0.541 1 95.69 103 TYR A C 1
ATOM 803 O O . TYR A 1 103 ? -15.633 2.816 0.139 1 95.69 103 TYR A O 1
ATOM 811 N N . GLY A 1 104 ? -15.117 1.894 -1.818 1 94.88 104 GLY A N 1
ATOM 812 C CA . GLY A 1 104 ? -15.398 3.1 -2.582 1 94.88 104 GLY A CA 1
ATOM 813 C C . GLY A 1 104 ? -14.43 4.23 -2.281 1 94.88 104 GLY A C 1
ATOM 814 O O . GLY A 1 104 ? -14.82 5.402 -2.277 1 94.88 104 GLY A O 1
ATOM 815 N N . ILE A 1 105 ? -13.273 3.922 -1.938 1 94.94 105 ILE A N 1
ATOM 816 C CA . ILE A 1 105 ? -12.258 4.918 -1.631 1 94.94 105 ILE A CA 1
ATOM 817 C C . ILE A 1 105 ? -11.445 5.23 -2.887 1 94.94 105 ILE A C 1
ATOM 819 O O . ILE A 1 105 ? -10.922 4.32 -3.541 1 94.94 105 ILE A O 1
ATOM 823 N N . ASP A 1 106 ? -11.344 6.449 -3.281 1 94.31 106 ASP A N 1
ATOM 824 C CA . ASP A 1 106 ? -10.461 6.906 -4.352 1 94.31 106 ASP A CA 1
ATOM 825 C C . ASP A 1 106 ? -9.039 7.129 -3.838 1 94.31 106 ASP A C 1
ATOM 827 O O . ASP A 1 106 ? -8.688 8.234 -3.428 1 94.31 106 ASP A O 1
ATOM 831 N N . LEU A 1 107 ? -8.242 6.145 -3.973 1 96 107 LEU A N 1
ATOM 832 C CA . LEU A 1 107 ? -6.918 6.176 -3.355 1 96 107 LEU A CA 1
ATOM 833 C C . LEU A 1 107 ? -6.039 7.238 -4.004 1 96 107 LEU A C 1
ATOM 835 O O . LEU A 1 107 ? -5.211 7.859 -3.334 1 96 107 LEU A O 1
ATOM 839 N N . ALA A 1 108 ? -6.207 7.418 -5.285 1 94.75 108 ALA A N 1
ATOM 840 C CA . ALA A 1 108 ? -5.422 8.445 -5.961 1 94.75 108 ALA A CA 1
ATOM 841 C C . ALA A 1 108 ? -5.715 9.828 -5.383 1 94.75 108 ALA A C 1
ATOM 843 O O . ALA A 1 108 ? -4.797 10.609 -5.129 1 94.75 108 ALA A O 1
ATOM 844 N N . ALA A 1 109 ? -6.934 10.117 -5.191 1 93.12 109 ALA A N 1
ATOM 845 C CA . ALA A 1 109 ? -7.324 11.406 -4.613 1 93.12 109 ALA A CA 1
ATOM 846 C C . ALA A 1 109 ? -6.82 11.531 -3.18 1 93.12 109 ALA A C 1
ATOM 848 O O . ALA A 1 109 ? -6.348 12.602 -2.775 1 93.12 109 ALA A O 1
ATOM 849 N N . GLU A 1 110 ? -7.008 10.461 -2.398 1 94.12 110 GLU A N 1
ATOM 850 C CA . GLU A 1 110 ? -6.527 10.477 -1.021 1 94.12 110 GLU A CA 1
ATOM 851 C C . GLU A 1 110 ? -5.02 10.695 -0.962 1 94.12 110 GLU A C 1
ATOM 853 O O . GLU A 1 110 ? -4.523 11.398 -0.084 1 94.12 110 GLU A O 1
ATOM 858 N N . TYR A 1 111 ? -4.309 10.062 -1.831 1 95.62 111 TYR A N 1
ATOM 859 C CA . TYR A 1 111 ? -2.867 10.242 -1.952 1 95.62 111 TYR A CA 1
ATOM 860 C C . TYR A 1 111 ? -2.514 11.703 -2.186 1 95.62 111 TYR A C 1
ATOM 862 O O . TYR A 1 111 ? -1.646 12.258 -1.506 1 95.62 111 TYR A O 1
ATOM 870 N N . GLU A 1 112 ? -3.156 12.266 -3.184 1 94.44 112 GLU A N 1
ATOM 871 C CA . GLU A 1 112 ? -2.863 13.656 -3.516 1 94.44 112 GLU A CA 1
ATOM 872 C C . GLU A 1 112 ? -3.105 14.57 -2.318 1 94.44 112 GLU A C 1
ATOM 874 O O . GLU A 1 112 ? -2.293 15.445 -2.027 1 94.44 112 GLU A O 1
ATOM 879 N N . ARG A 1 113 ? -4.195 14.391 -1.64 1 92.5 113 ARG A N 1
ATOM 880 C CA . ARG A 1 113 ? -4.527 15.195 -0.47 1 92.5 113 ARG A CA 1
ATOM 881 C C . ARG A 1 113 ? -3.488 15.016 0.631 1 92.5 113 ARG A C 1
ATOM 883 O O . ARG A 1 113 ? -3.049 15.992 1.239 1 92.5 113 ARG A O 1
ATOM 890 N N . LYS A 1 114 ? -3.195 13.797 0.849 1 94.12 114 LYS A N 1
ATOM 891 C CA . LYS A 1 114 ? -2.256 13.516 1.931 1 94.12 114 LYS A CA 1
ATOM 892 C C . LYS A 1 114 ? -0.875 14.086 1.622 1 94.12 114 LYS A C 1
ATOM 894 O O . LYS A 1 114 ? -0.218 14.641 2.502 1 94.12 114 LYS A O 1
ATOM 899 N N . LEU A 1 115 ? -0.441 13.922 0.43 1 94.31 115 LEU A N 1
ATOM 900 C CA . LEU A 1 115 ? 0.874 14.43 0.055 1 94.31 115 LEU A CA 1
ATOM 901 C C . LEU A 1 115 ? 0.908 15.953 0.129 1 94.31 115 LEU A C 1
ATOM 903 O O . LEU A 1 115 ? 1.917 16.531 0.533 1 94.31 115 LEU A O 1
ATOM 907 N N . ALA A 1 116 ? -0.124 16.578 -0.352 1 91.94 116 ALA A N 1
ATOM 908 C CA . ALA A 1 116 ? -0.225 18.031 -0.25 1 91.94 116 ALA A CA 1
ATOM 909 C C . ALA A 1 116 ? -0.096 18.484 1.2 1 91.94 116 ALA A C 1
ATOM 911 O O . ALA A 1 116 ? 0.597 19.469 1.489 1 91.94 116 ALA A O 1
ATOM 912 N N . TYR A 1 117 ? -0.779 17.812 2.107 1 91.62 117 TYR A N 1
ATOM 913 C CA . TYR A 1 117 ? -0.67 18.125 3.527 1 91.62 117 TYR A CA 1
ATOM 914 C C . TYR A 1 117 ? 0.755 17.922 4.023 1 91.62 117 TYR A C 1
ATOM 916 O O . TYR A 1 117 ? 1.292 18.75 4.758 1 91.62 117 TYR A O 1
ATOM 924 N N . ASN A 1 118 ? 1.408 16.828 3.627 1 92.5 118 ASN A N 1
ATOM 925 C CA . ASN A 1 118 ? 2.766 16.516 4.059 1 92.5 118 ASN A CA 1
ATOM 926 C C . ASN A 1 118 ? 3.758 17.594 3.619 1 92.5 118 ASN A C 1
ATOM 928 O O . ASN A 1 118 ? 4.734 17.859 4.316 1 92.5 118 ASN A O 1
ATOM 932 N N . ARG A 1 119 ? 3.49 18.141 2.531 1 91.81 119 ARG A N 1
ATOM 933 C CA . ARG A 1 119 ? 4.355 19.203 2.008 1 91.81 119 ARG A CA 1
ATOM 934 C C . ARG A 1 119 ? 4.344 20.422 2.918 1 91.81 119 ARG A C 1
ATOM 936 O O . ARG A 1 119 ? 5.297 21.203 2.93 1 91.81 119 ARG A O 1
ATOM 943 N N . THR A 1 120 ? 3.312 20.562 3.672 1 90.25 120 THR A N 1
ATOM 944 C CA . THR A 1 120 ? 3.186 21.75 4.52 1 90.25 120 THR A CA 1
ATOM 945 C C . THR A 1 120 ? 3.83 21.5 5.883 1 90.25 120 THR A C 1
ATOM 947 O O . THR A 1 120 ? 4.031 22.438 6.656 1 90.25 120 THR A O 1
ATOM 950 N N . ARG A 1 121 ? 4.109 20.188 6.211 1 87.12 121 ARG A N 1
ATOM 951 C CA . ARG A 1 121 ? 4.684 19.859 7.508 1 87.12 121 ARG A CA 1
ATOM 952 C C . ARG A 1 121 ? 6.078 20.453 7.664 1 87.12 121 ARG A C 1
ATOM 954 O O . ARG A 1 121 ? 6.777 20.672 6.676 1 87.12 121 ARG A O 1
ATOM 961 N N . PRO A 1 122 ? 6.383 20.766 8.906 1 85.75 122 PRO A N 1
ATOM 962 C CA . PRO A 1 122 ? 7.73 21.297 9.125 1 85.75 122 PRO A CA 1
ATOM 963 C C . PRO A 1 122 ? 8.82 20.25 8.898 1 85.75 122 PRO A C 1
ATOM 965 O O . PRO A 1 122 ? 8.523 19.047 8.82 1 85.75 122 PRO A O 1
ATOM 968 N N . TYR A 1 123 ? 10.008 20.797 8.688 1 85.56 123 TYR A N 1
ATOM 969 C CA . TYR A 1 123 ? 11.164 19.922 8.562 1 85.56 123 TYR A CA 1
ATOM 970 C C . TYR A 1 123 ? 11.32 19.047 9.797 1 85.56 123 TYR A C 1
ATOM 972 O O . TYR A 1 123 ? 11.156 19.516 10.922 1 85.56 123 TYR A O 1
ATOM 980 N N . GLN A 1 124 ? 11.383 17.641 9.508 1 70.56 124 GLN A N 1
ATOM 981 C CA . GLN A 1 124 ? 11.555 16.688 10.609 1 70.56 124 GLN A CA 1
ATOM 982 C C . GLN A 1 124 ? 12.93 16.859 11.258 1 70.56 124 GLN A C 1
ATOM 984 O O . GLN A 1 124 ? 13.953 16.812 10.578 1 70.56 124 GLN A O 1
ATOM 989 N N . HIS A 1 125 ? 12.992 17.453 12.43 1 61.81 125 HIS A N 1
ATOM 990 C CA . HIS A 1 125 ? 14.234 17.578 13.188 1 61.81 125 HIS A CA 1
ATOM 991 C C . HIS A 1 125 ? 14.594 16.266 13.875 1 61.81 125 HIS A C 1
ATOM 993 O O . HIS A 1 125 ? 13.711 15.453 14.172 1 61.81 125 HIS A O 1
ATOM 999 N N . GLY A 1 126 ? 15.633 15.469 13.531 1 52.28 126 GLY A N 1
ATOM 1000 C CA . GLY A 1 126 ? 16.109 14.211 14.078 1 52.28 126 GLY A CA 1
ATOM 1001 C C . GLY A 1 126 ? 15.367 13.773 15.32 1 52.28 126 GLY A C 1
ATOM 1002 O O . GLY A 1 126 ? 15.336 12.586 15.648 1 52.28 126 GLY A O 1
ATOM 1003 N N . GLY A 1 127 ? 15.297 14.555 16.422 1 44.16 127 GLY A N 1
ATOM 1004 C CA . GLY A 1 127 ? 15 14.172 17.797 1 44.16 127 GLY A CA 1
ATOM 1005 C C . GLY A 1 127 ? 13.516 14 18.047 1 44.16 127 GLY A C 1
ATOM 1006 O O . GLY A 1 127 ? 12.836 14.945 18.469 1 44.16 127 GLY A O 1
ATOM 1007 N N . ARG A 1 128 ? 12.758 13.469 17.188 1 47.5 128 ARG A N 1
ATOM 1008 C CA . ARG A 1 128 ? 11.461 13.266 17.844 1 47.5 128 ARG A CA 1
ATOM 1009 C C . ARG A 1 128 ? 11.641 12.93 19.312 1 47.5 128 ARG A C 1
ATOM 1011 O O . ARG A 1 128 ? 12.344 11.984 19.672 1 47.5 128 ARG A O 1
ATOM 1018 N N . THR A 1 129 ? 11.609 13.898 20.188 1 38.97 129 THR A N 1
ATOM 1019 C CA . THR A 1 129 ? 11.859 14 21.609 1 38.97 129 THR A CA 1
ATOM 1020 C C . THR A 1 129 ? 11.102 12.922 22.375 1 38.97 129 THR A C 1
ATOM 1022 O O . THR A 1 129 ? 9.883 12.797 22.25 1 38.97 129 THR A O 1
ATOM 1025 N N . VAL A 1 130 ? 11.531 11.594 22.453 1 41.91 130 VAL A N 1
ATOM 1026 C CA . VAL A 1 130 ? 11.102 10.898 23.656 1 41.91 130 VAL A CA 1
ATOM 1027 C C . VAL A 1 130 ? 11.031 11.891 24.812 1 41.91 130 VAL A C 1
ATOM 1029 O O . VAL A 1 130 ? 12.031 12.531 25.156 1 41.91 130 VAL A O 1
ATOM 1032 N N . SER A 1 131 ? 10.18 12.727 24.938 1 33.69 131 SER A N 1
ATOM 1033 C CA . SER A 1 131 ? 10.125 13.383 26.234 1 33.69 131 SER A CA 1
ATOM 1034 C C . SER A 1 131 ? 10.484 12.414 27.359 1 33.69 131 SER A C 1
ATOM 1036 O O . SER A 1 131 ? 9.906 11.336 27.469 1 33.69 131 SER A O 1
ATOM 1038 N N . ASP A 1 132 ? 11.82 12.312 27.875 1 34.91 132 ASP A N 1
ATOM 1039 C CA . ASP A 1 132 ? 12.367 11.773 29.125 1 34.91 132 ASP A CA 1
ATOM 1040 C C . ASP A 1 132 ? 11.391 11.961 30.281 1 34.91 132 ASP A C 1
ATOM 1042 O O . ASP A 1 132 ? 11.141 13.086 30.719 1 34.91 132 ASP A O 1
ATOM 1046 N N . GLY A 1 133 ? 10.258 11.617 30.344 1 34.94 133 GLY A N 1
ATOM 1047 C CA . GLY A 1 133 ? 9.656 11.547 31.656 1 34.94 133 GLY A CA 1
ATOM 1048 C C . GLY A 1 133 ? 10.617 11.055 32.719 1 34.94 133 GLY A C 1
ATOM 1049 O O . GLY A 1 133 ? 11.383 10.117 32.5 1 34.94 133 GLY A O 1
ATOM 1050 N N . ALA A 1 134 ? 11.188 11.938 33.688 1 31.2 134 ALA A N 1
ATOM 1051 C CA . ALA A 1 134 ? 12.023 11.773 34.875 1 31.2 134 ALA A CA 1
ATOM 1052 C C . ALA A 1 134 ? 11.672 10.484 35.625 1 31.2 134 ALA A C 1
ATOM 1054 O O . ALA A 1 134 ? 10.492 10.148 35.75 1 31.2 134 ALA A O 1
ATOM 1055 N N . PRO A 1 135 ? 12.547 9.477 35.719 1 36.66 135 PRO A N 1
ATOM 1056 C CA . PRO A 1 135 ? 12.273 8.492 36.781 1 36.66 135 PRO A CA 1
ATOM 1057 C C . PRO A 1 135 ? 11.758 9.133 38.062 1 36.66 135 PRO A C 1
ATOM 1059 O O . PRO A 1 135 ? 11.984 10.32 38.312 1 36.66 135 PRO A O 1
ATOM 1062 N N . GLY A 1 136 ? 10.547 8.914 38.5 1 30.77 136 GLY A N 1
ATOM 1063 C CA . GLY A 1 136 ? 10.109 9.297 39.844 1 30.77 136 GLY A CA 1
ATOM 1064 C C . GLY A 1 136 ? 11.227 9.281 40.844 1 30.77 136 GLY A C 1
ATOM 1065 O O . GLY A 1 136 ? 12.031 8.352 40.875 1 30.77 136 GLY A O 1
ATOM 1066 N N . ALA A 1 137 ? 11.812 10.422 41.219 1 29.27 137 ALA A N 1
ATOM 1067 C CA . ALA A 1 137 ? 12.633 10.68 42.406 1 29.27 137 ALA A CA 1
ATOM 1068 C C . ALA A 1 137 ? 12.109 9.906 43.625 1 29.27 137 ALA A C 1
ATOM 1070 O O . ALA A 1 137 ? 10.938 10.031 43.969 1 29.27 137 ALA A O 1
ATOM 1071 N N . GLY A 1 138 ? 1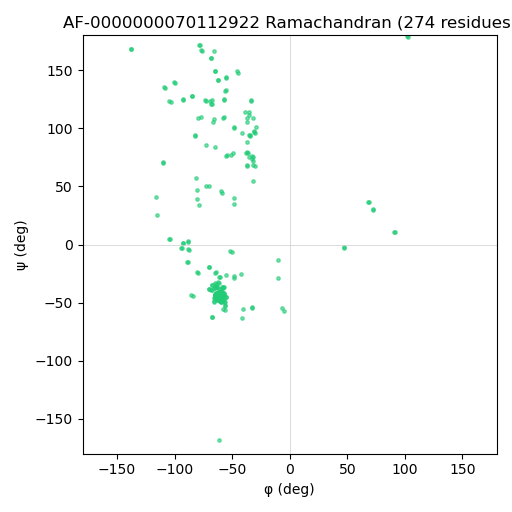2.477 8.695 43.906 1 26.12 138 GLY A N 1
ATOM 1072 C CA . GLY A 1 138 ? 12.383 8.188 45.25 1 26.12 138 GLY A CA 1
ATOM 1073 C C . GLY A 1 138 ? 12.742 9.227 46.312 1 26.12 138 GLY A C 1
ATOM 1074 O O . GLY A 1 138 ? 13.867 9.719 46.344 1 26.12 138 GLY A O 1
ATOM 1075 N N . ALA A 1 139 ? 11.742 10.141 46.594 1 21.84 139 ALA A N 1
ATOM 1076 C CA . ALA A 1 139 ? 11.805 10.633 47.969 1 21.84 139 ALA A CA 1
ATOM 1077 C C . ALA A 1 139 ? 11.648 9.492 48.969 1 21.84 139 ALA A C 1
ATOM 1079 O O . ALA A 1 139 ? 10.977 8.5 48.688 1 21.84 139 ALA A O 1
ATOM 1080 N N . MET B 1 1 ? -0.215 23.656 -22.234 1 31.34 1 MET B N 1
ATOM 1081 C CA . MET B 1 1 ? -0.429 22.359 -22.875 1 31.34 1 MET B CA 1
ATOM 1082 C C . MET B 1 1 ? -1.229 21.438 -21.969 1 31.34 1 MET B C 1
ATOM 1084 O O . MET B 1 1 ? -0.828 21.172 -20.828 1 31.34 1 MET B O 1
ATOM 1088 N N . SER B 1 2 ? -2.473 21.484 -22.156 1 37.22 2 SER B N 1
ATOM 1089 C CA . SER B 1 2 ? -3.498 20.797 -21.391 1 37.22 2 SER B CA 1
ATOM 1090 C C . SER B 1 2 ? -3.234 19.297 -21.328 1 37.22 2 SER B C 1
ATOM 1092 O O . SER B 1 2 ? -3.145 18.641 -22.375 1 37.22 2 SER B O 1
ATOM 1094 N N . TYR B 1 3 ? -2.316 18.828 -20.516 1 43.19 3 TYR B N 1
ATOM 1095 C CA . TYR B 1 3 ? -1.892 17.453 -20.312 1 43.19 3 TYR B CA 1
ATOM 1096 C C . TYR B 1 3 ? -3.094 16.531 -20.109 1 43.19 3 TYR B C 1
ATOM 1098 O O . TYR B 1 3 ? -3.291 15.977 -19.031 1 43.19 3 TYR B O 1
ATOM 1106 N N . LEU B 1 4 ? -4.176 16.844 -20.812 1 43.25 4 LEU B N 1
ATOM 1107 C CA . LEU B 1 4 ? -5.355 15.984 -20.781 1 43.25 4 LEU B CA 1
ATOM 1108 C C . LEU B 1 4 ? -5.082 14.656 -21.484 1 43.25 4 LEU B C 1
ATOM 1110 O O . LEU B 1 4 ? -4.348 14.609 -22.469 1 43.25 4 LEU B O 1
ATOM 1114 N N . ASN B 1 5 ? -5.25 13.508 -20.875 1 44.78 5 ASN B N 1
ATOM 1115 C CA . ASN B 1 5 ? -5.273 12.195 -21.516 1 44.78 5 ASN B CA 1
ATOM 1116 C C . ASN B 1 5 ? -6.195 12.195 -22.734 1 44.78 5 ASN B C 1
ATOM 1118 O O . ASN B 1 5 ? -7.387 12.492 -22.625 1 44.78 5 ASN B O 1
ATOM 1122 N N . PRO B 1 6 ? -5.695 12.289 -23.797 1 45.84 6 PRO B N 1
ATOM 1123 C CA . PRO B 1 6 ? -6.539 12.453 -24.984 1 45.84 6 PRO B CA 1
ATOM 1124 C C . PRO B 1 6 ? -7.684 11.445 -25.047 1 45.84 6 PRO B C 1
ATOM 1126 O O . PRO B 1 6 ? -8.703 11.695 -25.688 1 45.84 6 PRO B O 1
ATOM 1129 N N . HIS B 1 7 ? -7.488 10.328 -24.453 1 44.16 7 HIS B N 1
ATOM 1130 C CA . HIS B 1 7 ? -8.547 9.328 -24.562 1 44.16 7 HIS B CA 1
ATOM 1131 C C . HIS B 1 7 ? -9.609 9.531 -23.484 1 44.16 7 HIS B C 1
ATOM 1133 O O . HIS B 1 7 ? -10.797 9.359 -23.75 1 44.16 7 HIS B O 1
ATOM 1139 N N . THR B 1 8 ? -9.148 9.797 -22.234 1 46.06 8 THR B N 1
ATOM 1140 C CA . THR B 1 8 ? -10.141 9.938 -21.188 1 46.06 8 THR B CA 1
ATOM 1141 C C . THR B 1 8 ? -10.555 11.398 -21.016 1 46.06 8 THR B C 1
ATOM 1143 O O . THR B 1 8 ? -11.562 11.703 -20.375 1 46.06 8 THR B O 1
ATOM 1146 N N . HIS B 1 9 ? -10 12.344 -21.844 1 42.28 9 HIS B N 1
ATOM 1147 C CA . HIS B 1 9 ? -10.211 13.781 -21.812 1 42.28 9 HIS B CA 1
ATOM 1148 C C . HIS B 1 9 ? -10.094 14.328 -20.391 1 42.28 9 HIS B C 1
ATOM 1150 O O . HIS B 1 9 ? -10.734 15.328 -20.062 1 42.28 9 HIS B O 1
ATOM 1156 N N . ARG B 1 10 ? -9.891 13.547 -19.469 1 43.56 10 ARG B N 1
ATOM 1157 C CA . ARG B 1 10 ? -9.531 14.047 -18.141 1 43.56 10 ARG B CA 1
ATOM 1158 C C . ARG B 1 10 ? -8.094 14.562 -18.125 1 43.56 10 ARG B C 1
ATOM 1160 O O . ARG B 1 10 ? -7.262 14.125 -18.922 1 43.56 10 ARG B O 1
ATOM 1167 N N . LEU B 1 11 ? -7.773 15.766 -17.75 1 44.5 11 LEU B N 1
ATOM 1168 C CA . LEU B 1 11 ? -6.379 16.141 -17.531 1 44.5 11 LEU B CA 1
ATOM 1169 C C . LEU B 1 11 ? -5.582 14.945 -17.016 1 44.5 11 LEU B C 1
ATOM 1171 O O . LEU B 1 11 ? -5.891 14.398 -15.961 1 44.5 11 LEU B O 1
ATOM 1175 N N . ASP B 1 12 ? -5.32 13.867 -17.812 1 47.34 12 ASP B N 1
ATOM 1176 C CA . ASP B 1 12 ? -4.953 12.461 -17.734 1 47.34 12 ASP B CA 1
ATOM 1177 C C . ASP B 1 12 ? -3.717 12.266 -16.859 1 47.34 12 ASP B C 1
ATOM 1179 O O . ASP B 1 12 ? -2.957 11.312 -17.047 1 47.34 12 ASP B O 1
ATOM 1183 N N . TYR B 1 13 ? -3.119 13.344 -16.422 1 53.75 13 TYR B N 1
ATOM 1184 C CA . TYR B 1 13 ? -1.813 13.062 -15.828 1 53.75 13 TYR B CA 1
ATOM 1185 C C . TYR B 1 13 ? -1.939 12.086 -14.664 1 53.75 13 TYR B C 1
ATOM 1187 O O . TYR B 1 13 ? -1.912 12.492 -13.5 1 53.75 13 TYR B O 1
ATOM 1195 N N . SER B 1 14 ? -2.76 11.023 -14.922 1 78.38 14 SER B N 1
ATOM 1196 C CA . SER B 1 14 ? -2.797 10.055 -13.836 1 78.38 14 SER B CA 1
ATOM 1197 C C . SER B 1 14 ? -1.403 9.516 -13.523 1 78.38 14 SER B C 1
ATOM 1199 O O . SER B 1 14 ? -0.665 9.133 -14.43 1 78.38 14 SER B O 1
ATOM 1201 N N . LYS B 1 15 ? -0.954 9.883 -12.508 1 90.75 15 LYS B N 1
ATOM 1202 C CA . LYS B 1 15 ? 0.383 9.539 -12.031 1 90.75 15 LYS B CA 1
ATOM 1203 C C . LYS B 1 15 ? 0.576 8.023 -11.977 1 90.75 15 LYS B C 1
ATOM 1205 O O . LYS B 1 15 ? -0.336 7.293 -11.594 1 90.75 15 LYS B O 1
ATOM 1210 N N . SER B 1 16 ? 1.719 7.625 -12.523 1 93.75 16 SER B N 1
ATOM 1211 C CA . SER B 1 16 ? 2.152 6.242 -12.367 1 93.75 16 SER B CA 1
ATOM 1212 C C . SER B 1 16 ? 2.768 6.012 -10.992 1 93.75 16 SER B C 1
ATOM 1214 O O . SER B 1 16 ? 3.012 6.965 -10.242 1 93.75 16 SER B O 1
ATOM 1216 N N . ILE B 1 17 ? 3.025 4.734 -10.727 1 96.19 17 ILE B N 1
ATOM 1217 C CA . ILE B 1 17 ? 3.736 4.383 -9.5 1 96.19 17 ILE B CA 1
ATOM 1218 C C . ILE B 1 17 ? 5.102 5.066 -9.484 1 96.19 17 ILE B C 1
ATOM 1220 O O . ILE B 1 17 ? 5.535 5.582 -8.453 1 96.19 17 ILE B O 1
ATOM 1224 N N . ALA B 1 18 ? 5.734 5.07 -10.617 1 94.06 18 ALA B N 1
ATOM 1225 C CA . ALA B 1 18 ? 7.055 5.691 -10.711 1 94.06 18 ALA B CA 1
ATOM 1226 C C . ALA B 1 18 ? 6.977 7.191 -10.445 1 94.06 18 ALA B C 1
ATOM 1228 O O . ALA B 1 18 ? 7.832 7.746 -9.75 1 94.06 18 ALA B O 1
ATOM 1229 N N . ASP B 1 19 ? 6.012 7.797 -10.984 1 94.75 19 ASP B N 1
ATOM 1230 C CA . ASP B 1 19 ? 5.797 9.219 -10.734 1 94.75 19 ASP B CA 1
ATOM 1231 C C . ASP B 1 19 ? 5.586 9.484 -9.242 1 94.75 19 ASP B C 1
ATOM 1233 O O . ASP B 1 19 ? 6.203 10.391 -8.68 1 94.75 19 ASP B O 1
ATOM 1237 N N . MET B 1 20 ? 4.742 8.742 -8.672 1 97.06 20 MET B N 1
ATOM 1238 C CA . MET B 1 20 ? 4.426 8.922 -7.254 1 97.06 20 MET B CA 1
ATOM 1239 C C . MET B 1 20 ? 5.656 8.672 -6.387 1 97.06 20 MET B C 1
ATOM 1241 O O . MET B 1 20 ? 5.891 9.391 -5.414 1 97.06 20 MET B O 1
ATOM 1245 N N . THR B 1 21 ? 6.391 7.641 -6.734 1 97.62 21 THR B N 1
ATOM 1246 C CA . THR B 1 21 ? 7.605 7.332 -5.988 1 97.62 21 THR B CA 1
ATOM 1247 C C . THR B 1 21 ? 8.578 8.508 -6.02 1 97.62 21 THR B C 1
ATOM 1249 O O . THR B 1 21 ? 9.156 8.875 -4.996 1 97.62 21 THR B O 1
ATOM 1252 N N . THR B 1 22 ? 8.703 9.117 -7.156 1 97.31 22 THR B N 1
ATOM 1253 C CA . THR B 1 22 ? 9.57 10.273 -7.316 1 97.31 22 THR B CA 1
ATOM 1254 C C . THR B 1 22 ? 9.07 11.445 -6.477 1 97.31 22 THR B C 1
ATOM 1256 O O . THR B 1 22 ? 9.867 12.148 -5.848 1 97.31 22 THR B O 1
ATOM 1259 N N . GLU B 1 23 ? 7.812 11.656 -6.477 1 97.38 23 GLU B N 1
ATOM 1260 C CA . GLU B 1 23 ? 7.223 12.734 -5.684 1 97.38 23 GLU B CA 1
ATOM 1261 C C . GLU B 1 23 ? 7.457 12.508 -4.191 1 97.38 23 GLU B C 1
ATOM 1263 O O . GLU B 1 23 ? 7.816 13.438 -3.467 1 97.38 23 GLU B O 1
ATOM 1268 N N . VAL B 1 24 ? 7.188 11.32 -3.756 1 97.94 24 VAL B N 1
ATOM 1269 C CA . VAL B 1 24 ? 7.375 10.977 -2.348 1 97.94 24 VAL B CA 1
ATOM 1270 C C . VAL B 1 24 ? 8.836 11.188 -1.954 1 97.94 24 VAL B C 1
ATOM 1272 O O . VAL B 1 24 ? 9.125 11.758 -0.899 1 97.94 24 VAL B O 1
ATOM 1275 N N . ARG B 1 25 ? 9.742 10.758 -2.781 1 97.81 25 ARG B N 1
ATOM 1276 C CA . ARG B 1 25 ? 11.164 10.984 -2.531 1 97.81 25 ARG B CA 1
ATOM 1277 C C . ARG B 1 25 ? 11.453 12.469 -2.363 1 97.81 25 ARG B C 1
ATOM 1279 O O . ARG B 1 25 ? 12.148 12.867 -1.424 1 97.81 25 ARG B O 1
ATOM 1286 N N . ALA B 1 26 ? 10.969 13.227 -3.27 1 97.69 26 ALA B N 1
ATOM 1287 C CA . ALA B 1 26 ? 11.234 14.664 -3.242 1 97.69 26 ALA B CA 1
ATOM 1288 C C . ALA B 1 26 ? 10.766 15.281 -1.93 1 97.69 26 ALA B C 1
ATOM 1290 O O . ALA B 1 26 ? 11.484 16.078 -1.312 1 97.69 26 ALA B O 1
ATOM 1291 N N . VAL B 1 27 ? 9.547 14.969 -1.518 1 96.81 27 VAL B N 1
ATOM 1292 C CA . VAL B 1 27 ? 8.992 15.492 -0.272 1 96.81 27 VAL B CA 1
ATOM 1293 C C . VAL B 1 27 ? 9.836 15.008 0.909 1 96.81 27 VAL B C 1
ATOM 1295 O O . VAL B 1 27 ? 10.156 15.789 1.809 1 96.81 27 VAL B O 1
ATOM 1298 N N . ASN B 1 28 ? 10.172 13.688 0.936 1 95.75 28 ASN B N 1
ATOM 1299 C CA . ASN B 1 28 ? 10.945 13.109 2.033 1 95.75 28 ASN B CA 1
ATOM 1300 C C . ASN B 1 28 ? 12.32 13.758 2.145 1 95.75 28 ASN B C 1
ATOM 1302 O O . ASN B 1 28 ? 12.812 14 3.25 1 95.75 28 ASN B O 1
ATOM 1306 N N . VAL B 1 29 ? 12.938 13.984 1.015 1 95 29 VAL B N 1
ATOM 1307 C CA . VAL B 1 29 ? 14.242 14.648 1.006 1 95 29 VAL B CA 1
ATOM 1308 C C . VAL B 1 29 ? 14.094 16.078 1.505 1 95 29 VAL B C 1
ATOM 1310 O O . VAL B 1 29 ? 14.859 16.531 2.369 1 95 29 VAL B O 1
ATOM 1313 N N . GLU B 1 30 ? 13.18 16.781 0.994 1 94.19 30 GLU B N 1
ATOM 1314 C CA . GLU B 1 30 ? 12.945 18.172 1.352 1 94.19 30 GLU B CA 1
ATOM 1315 C C . GLU B 1 30 ? 12.672 18.328 2.846 1 94.19 30 GLU B C 1
ATOM 1317 O O . GLU B 1 30 ? 13.102 19.297 3.467 1 94.19 30 GLU B O 1
ATOM 1322 N N . LYS B 1 31 ? 11.945 17.344 3.426 1 93.88 31 LYS B N 1
ATOM 1323 C CA . LYS B 1 31 ? 11.5 17.453 4.812 1 93.88 31 LYS B CA 1
ATOM 1324 C C . LYS B 1 31 ? 12.492 16.766 5.762 1 93.88 31 LYS B C 1
ATOM 1326 O O . LYS B 1 31 ? 12.266 16.734 6.973 1 93.88 31 LYS B O 1
ATOM 1331 N N . GLY B 1 32 ? 13.57 16.125 5.246 1 92.44 32 GLY B N 1
ATOM 1332 C CA . GLY B 1 32 ? 14.664 15.633 6.074 1 92.44 32 GLY B CA 1
ATOM 1333 C C . GLY B 1 32 ? 14.461 14.203 6.539 1 92.44 32 GLY B C 1
ATOM 1334 O O . GLY B 1 32 ? 15.188 13.711 7.402 1 92.44 32 GLY B O 1
ATOM 1335 N N . TRP B 1 33 ? 13.516 13.531 6.004 1 92.25 33 TRP B N 1
ATOM 1336 C CA . TRP B 1 33 ? 13.242 12.156 6.41 1 92.25 33 TRP B CA 1
ATOM 1337 C C . TRP B 1 33 ? 14.344 11.219 5.934 1 92.25 33 TRP B C 1
ATOM 1339 O O . TRP B 1 33 ? 14.539 10.133 6.496 1 92.25 33 TRP B O 1
ATOM 1349 N N . ARG B 1 34 ? 15.039 11.664 5.004 1 92.38 34 ARG B N 1
ATOM 1350 C CA . ARG B 1 34 ? 16.109 10.844 4.445 1 92.38 34 ARG B CA 1
ATOM 1351 C C . ARG B 1 34 ? 17.406 11.039 5.215 1 92.38 34 ARG B C 1
ATOM 1353 O O . ARG B 1 34 ? 18.406 10.375 4.934 1 92.38 34 ARG B O 1
ATOM 1360 N N . ASP B 1 35 ? 17.422 11.93 6.145 1 90.06 35 ASP B N 1
ATOM 1361 C CA . ASP B 1 35 ? 18.609 12.203 6.934 1 90.06 35 ASP B CA 1
ATOM 1362 C C . ASP B 1 35 ? 18.781 11.156 8.039 1 90.06 35 ASP B C 1
ATOM 1364 O O . ASP B 1 35 ? 19.891 11 8.578 1 90.06 35 ASP B O 1
ATOM 1368 N N . GLU B 1 36 ? 17.75 10.562 8.43 1 85.81 36 GLU B N 1
ATOM 1369 C CA . GLU B 1 36 ? 17.781 9.477 9.406 1 85.81 36 GLU B CA 1
ATOM 1370 C C . GLU B 1 36 ? 17.688 8.117 8.727 1 85.81 36 GLU B C 1
ATOM 1372 O O . GLU B 1 36 ? 16.938 7.953 7.758 1 85.81 36 GLU B O 1
ATOM 1377 N N . THR B 1 37 ? 18.484 7.266 9.273 1 87.56 37 THR B N 1
ATOM 1378 C CA . THR B 1 37 ? 18.438 5.922 8.711 1 87.56 37 THR B CA 1
ATOM 1379 C C . THR B 1 37 ? 17.312 5.113 9.359 1 87.56 37 THR B C 1
ATOM 1381 O O . THR B 1 37 ? 17.203 5.062 10.586 1 87.56 37 THR B O 1
ATOM 1384 N N . LYS B 1 38 ? 16.531 4.586 8.547 1 93.56 38 LYS B N 1
ATOM 1385 C CA . LYS B 1 38 ? 15.492 3.645 8.969 1 93.56 38 LYS B CA 1
ATOM 1386 C C . LYS B 1 38 ? 15.828 2.223 8.531 1 93.56 38 LYS B C 1
ATOM 1388 O O . LYS B 1 38 ? 16.297 2.012 7.41 1 93.56 38 LYS B O 1
ATOM 1393 N N . THR B 1 39 ? 15.633 1.307 9.539 1 96.56 39 THR B N 1
ATOM 1394 C CA . THR B 1 39 ? 15.805 -0.099 9.188 1 96.56 39 THR B CA 1
ATOM 1395 C C . THR B 1 39 ? 14.602 -0.616 8.406 1 96.56 39 THR B C 1
ATOM 1397 O O . THR B 1 39 ? 13.562 0.048 8.336 1 96.56 39 THR B O 1
ATOM 1400 N N . PHE B 1 40 ? 14.82 -1.792 7.816 1 96.88 40 PHE B N 1
ATOM 1401 C CA . PHE B 1 40 ? 13.68 -2.408 7.137 1 96.88 40 PHE B CA 1
ATOM 1402 C C . PHE B 1 40 ? 12.547 -2.678 8.117 1 96.88 40 PHE B C 1
ATOM 1404 O O . PHE B 1 40 ? 11.375 -2.475 7.789 1 96.88 40 PHE B O 1
ATOM 1411 N N . GLY B 1 41 ? 12.969 -3.156 9.297 1 98.06 41 GLY B N 1
ATOM 1412 C CA . GLY B 1 41 ? 11.992 -3.375 10.344 1 98.06 41 GLY B CA 1
ATOM 1413 C C . GLY B 1 41 ? 11.211 -2.121 10.711 1 98.06 41 GLY B C 1
ATOM 1414 O O . GLY B 1 41 ? 10.016 -2.186 10.984 1 98.06 41 GLY B O 1
ATOM 1415 N N . ASP B 1 42 ? 11.875 -0.982 10.688 1 97.75 42 ASP B N 1
ATOM 1416 C CA . ASP B 1 42 ? 11.195 0.285 10.945 1 97.75 42 ASP B CA 1
ATOM 1417 C C . ASP B 1 42 ? 10.109 0.55 9.906 1 97.75 42 ASP B C 1
ATOM 1419 O O . ASP B 1 42 ? 8.992 0.944 10.242 1 97.75 42 ASP B O 1
ATOM 1423 N N . TYR B 1 43 ? 10.445 0.372 8.633 1 97.88 43 TYR B N 1
ATOM 1424 C CA . TYR B 1 43 ? 9.469 0.574 7.566 1 97.88 43 TYR B CA 1
ATOM 1425 C C . TYR B 1 43 ? 8.258 -0.333 7.754 1 97.88 43 TYR B C 1
ATOM 1427 O O . TYR B 1 43 ? 7.113 0.117 7.648 1 97.88 43 TYR B O 1
ATOM 1435 N N . ILE B 1 44 ? 8.5 -1.565 8.102 1 98.81 44 ILE B N 1
ATOM 1436 C CA . ILE B 1 44 ? 7.414 -2.525 8.273 1 98.81 44 ILE B CA 1
ATOM 1437 C C . ILE B 1 44 ? 6.539 -2.105 9.453 1 98.81 44 ILE B C 1
ATOM 1439 O O . ILE B 1 44 ? 5.312 -2.117 9.359 1 98.81 44 ILE B O 1
ATOM 1443 N N . ALA B 1 45 ? 7.164 -1.767 10.523 1 98.62 45 ALA B N 1
ATOM 1444 C CA . ALA B 1 45 ? 6.418 -1.36 11.719 1 98.62 45 ALA B CA 1
ATOM 1445 C C . ALA B 1 45 ? 5.551 -0.137 11.43 1 98.62 45 ALA B C 1
ATOM 1447 O O . ALA B 1 45 ? 4.402 -0.068 11.867 1 98.62 45 ALA B O 1
ATOM 1448 N N . LEU B 1 46 ? 6.102 0.841 10.75 1 98.44 46 LEU B N 1
ATOM 1449 C CA . LEU B 1 46 ? 5.363 2.055 10.422 1 98.44 46 LEU B CA 1
ATOM 1450 C C . LEU B 1 46 ? 4.191 1.746 9.5 1 98.44 46 LEU B C 1
ATOM 1452 O O . LEU B 1 46 ? 3.102 2.299 9.664 1 98.44 46 LEU B O 1
ATOM 1456 N N . LEU B 1 47 ? 4.402 0.899 8.547 1 98.88 47 LEU B N 1
ATOM 1457 C CA . LEU B 1 47 ? 3.328 0.464 7.664 1 98.88 47 LEU B CA 1
ATOM 1458 C C . LEU B 1 47 ? 2.236 -0.256 8.445 1 98.88 47 LEU B C 1
ATOM 1460 O O . LEU B 1 47 ? 1.049 0.023 8.266 1 98.88 47 LEU B O 1
ATOM 1464 N N . HIS B 1 48 ? 2.613 -1.143 9.359 1 98.88 48 HIS B N 1
ATOM 1465 C CA . HIS B 1 48 ? 1.655 -1.8 10.242 1 98.88 48 HIS B CA 1
ATOM 1466 C C . HIS B 1 48 ? 0.851 -0.779 11.039 1 98.88 48 HIS B C 1
ATOM 1468 O O . HIS B 1 48 ? -0.36 -0.936 11.211 1 98.88 48 HIS B O 1
ATOM 1474 N N . SER B 1 49 ? 1.524 0.194 11.508 1 98.69 49 SER B N 1
ATOM 1475 C CA . SER B 1 49 ?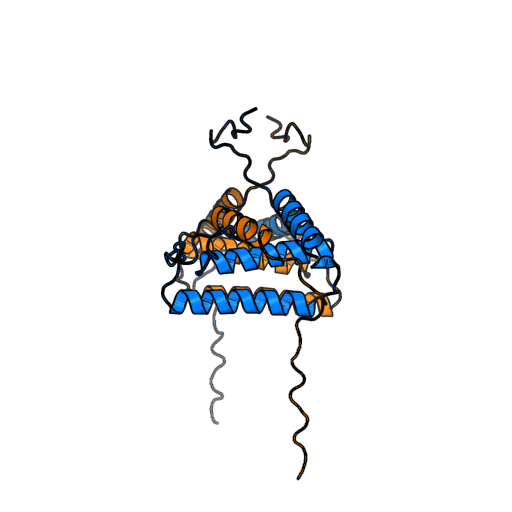 0.875 1.22 12.32 1 98.69 49 SER B CA 1
ATOM 1476 C C . SER B 1 49 ? -0.196 1.957 11.523 1 98.69 49 SER B C 1
ATOM 1478 O O . SER B 1 49 ? -1.291 2.209 12.031 1 98.69 49 SER B O 1
ATOM 1480 N N . GLU B 1 50 ? 0.127 2.338 10.258 1 98.62 50 GLU B N 1
ATOM 1481 C CA . GLU B 1 50 ? -0.856 3.02 9.422 1 98.62 50 GLU B CA 1
ATOM 1482 C C . GLU B 1 50 ? -2.098 2.156 9.219 1 98.62 50 GLU B C 1
ATOM 1484 O O . GLU B 1 50 ? -3.219 2.67 9.195 1 98.62 50 GLU B O 1
ATOM 1489 N N . LEU B 1 51 ? -1.889 0.89 9.008 1 98.88 51 LEU B N 1
ATOM 1490 C CA . LEU B 1 51 ? -3.016 -0.021 8.836 1 98.88 51 LEU B CA 1
ATOM 1491 C C . LEU B 1 51 ? -3.85 -0.098 10.109 1 98.88 51 LEU B C 1
ATOM 1493 O O . LEU B 1 51 ? -5.078 -0.156 10.047 1 98.88 51 LEU B O 1
ATOM 1497 N N . SER B 1 52 ? -3.205 -0.189 11.242 1 98.56 52 SER B N 1
ATOM 1498 C CA . SER B 1 52 ? -3.918 -0.192 12.516 1 98.56 52 SER B CA 1
ATOM 1499 C C . SER B 1 52 ? -4.719 1.092 12.703 1 98.56 52 SER B C 1
ATOM 1501 O O . SER B 1 52 ? -5.84 1.062 13.211 1 98.56 52 SER B O 1
ATOM 1503 N N . GLU B 1 53 ? -4.148 2.229 12.273 1 98.06 53 GLU B N 1
ATOM 1504 C CA . GLU B 1 53 ? -4.875 3.492 12.336 1 98.06 53 GLU B CA 1
ATOM 1505 C C . GLU B 1 53 ? -6.09 3.479 11.414 1 98.06 53 GLU B C 1
ATOM 1507 O O . GLU B 1 53 ? -7.137 4.043 11.742 1 98.06 53 GLU B O 1
ATOM 1512 N N . ALA B 1 54 ? -5.969 2.871 10.281 1 97.88 54 ALA B N 1
ATOM 1513 C CA . ALA B 1 54 ? -7.105 2.748 9.375 1 97.88 54 ALA B CA 1
ATOM 1514 C C . ALA B 1 54 ? -8.234 1.951 10.016 1 97.88 54 ALA B C 1
ATOM 1516 O O . ALA B 1 54 ? -9.406 2.311 9.883 1 97.88 54 ALA B O 1
ATOM 1517 N N . LEU B 1 55 ? -7.902 0.875 10.688 1 98.06 55 LEU B N 1
ATOM 1518 C CA . LEU B 1 55 ? -8.898 0.07 11.391 1 98.06 55 LEU B CA 1
ATOM 1519 C C . LEU B 1 55 ? -9.625 0.896 12.445 1 98.06 55 LEU B C 1
ATOM 1521 O O . LEU B 1 55 ? -10.852 0.837 12.555 1 98.06 55 LEU B O 1
ATOM 1525 N N . GLU B 1 56 ? -8.844 1.626 13.18 1 96.94 56 GLU B N 1
ATOM 1526 C CA . GLU B 1 56 ? -9.445 2.479 14.195 1 96.94 56 GLU B CA 1
ATOM 1527 C C . GLU B 1 56 ? -10.383 3.508 13.578 1 96.94 56 GLU B C 1
ATOM 1529 O O . GLU B 1 56 ? -11.477 3.756 14.094 1 96.94 56 GLU B O 1
ATOM 1534 N N . ALA B 1 57 ? -9.953 4.082 12.461 1 96 57 ALA B N 1
ATOM 1535 C CA . ALA B 1 57 ? -10.797 5.039 11.75 1 96 57 ALA B CA 1
ATOM 1536 C C . ALA B 1 57 ? -12.102 4.387 11.289 1 96 57 ALA B C 1
ATOM 1538 O O . ALA B 1 57 ? -13.172 4.992 11.383 1 96 57 ALA B O 1
ATOM 1539 N N . TYR B 1 58 ? -11.961 3.256 10.836 1 95.44 58 TYR B N 1
ATOM 1540 C CA . TYR B 1 58 ? -13.148 2.533 10.383 1 95.44 58 TYR B CA 1
ATOM 1541 C C . TYR B 1 58 ? -14.102 2.277 11.539 1 95.44 58 TYR B C 1
ATOM 1543 O O . TYR B 1 58 ? -15.312 2.469 11.406 1 95.44 58 TYR B O 1
ATOM 1551 N N . ARG B 1 59 ? -13.586 1.832 12.648 1 93.5 59 ARG B N 1
ATOM 1552 C CA . ARG B 1 59 ? -14.398 1.556 13.828 1 93.5 59 ARG B CA 1
ATOM 1553 C C . ARG B 1 59 ? -15.102 2.816 14.32 1 93.5 59 ARG B C 1
ATOM 1555 O O . ARG B 1 59 ? -16.203 2.748 14.867 1 93.5 59 ARG B O 1
ATOM 1562 N N . ASP B 1 60 ? -14.5 3.977 14.062 1 90.56 60 ASP B N 1
ATOM 1563 C CA . ASP B 1 60 ? -15.07 5.266 14.453 1 90.56 60 ASP B CA 1
ATOM 1564 C C . ASP B 1 60 ? -15.992 5.812 13.367 1 90.56 60 ASP B C 1
ATOM 1566 O O . ASP B 1 60 ? -16.391 6.977 13.414 1 90.56 60 ASP B O 1
ATOM 1570 N N . HIS B 1 61 ? -16.188 5.039 12.312 1 86.88 61 HIS B N 1
ATOM 1571 C CA . HIS B 1 61 ? -17.078 5.352 11.211 1 86.88 61 HIS B CA 1
ATOM 1572 C C . HIS B 1 61 ? -16.562 6.531 10.391 1 86.88 61 HIS B C 1
ATOM 1574 O O . HIS B 1 61 ? -17.344 7.379 9.945 1 86.88 61 HIS B O 1
ATOM 1580 N N . ARG B 1 62 ? -15.281 6.598 10.25 1 82.38 62 ARG B N 1
ATOM 1581 C CA . ARG B 1 62 ? -14.617 7.625 9.453 1 82.38 62 ARG B CA 1
ATOM 1582 C C . ARG B 1 62 ? -14.008 7.027 8.188 1 82.38 62 ARG B C 1
ATOM 1584 O O . ARG B 1 62 ? -12.789 6.875 8.086 1 82.38 62 ARG B O 1
ATOM 1591 N N . LEU B 1 63 ? -14.914 6.617 7.219 1 70.12 63 LEU B N 1
ATOM 1592 C CA . LEU B 1 63 ? -14.43 5.988 5.992 1 70.12 63 LEU B CA 1
ATOM 1593 C C . LEU B 1 63 ? -13.664 6.988 5.133 1 70.12 63 LEU B C 1
ATOM 1595 O O . LEU B 1 63 ? -12.547 6.711 4.691 1 70.12 63 LEU B O 1
ATOM 1599 N N . THR B 1 64 ? -14.453 8.102 4.668 1 62.56 64 THR B N 1
ATOM 1600 C CA . THR B 1 64 ? -13.789 9.086 3.818 1 62.56 64 THR B CA 1
ATOM 1601 C C . THR B 1 64 ? -13.727 10.445 4.508 1 62.56 64 THR B C 1
ATOM 1603 O O . THR B 1 64 ? -14.766 11.07 4.754 1 62.56 64 THR B O 1
ATOM 1606 N N . ASP B 1 65 ? -13.742 10.57 5.758 1 54.69 65 ASP B N 1
ATOM 1607 C CA . ASP B 1 65 ? -13.992 11.898 6.309 1 54.69 65 ASP B CA 1
ATOM 1608 C C . ASP B 1 65 ? -12.867 12.867 5.938 1 54.69 65 ASP B C 1
ATOM 1610 O O . ASP B 1 65 ? -11.703 12.625 6.262 1 54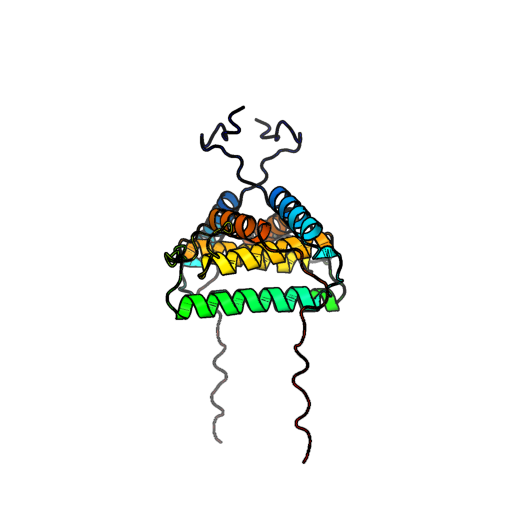.69 65 ASP B O 1
ATOM 1614 N N . ALA B 1 66 ? -12.977 13.414 4.793 1 47.88 66 ALA B N 1
ATOM 1615 C CA . ALA B 1 66 ? -12.219 14.625 4.465 1 47.88 66 ALA B CA 1
ATOM 1616 C C . ALA B 1 66 ? -12.188 15.586 5.645 1 47.88 66 ALA B C 1
ATOM 1618 O O . ALA B 1 66 ? -11.227 16.344 5.809 1 47.88 66 ALA B O 1
ATOM 1619 N N . THR B 1 67 ? -13.477 15.945 6.141 1 46.56 67 THR B N 1
ATOM 1620 C CA . THR B 1 67 ? -13.789 17.312 6.535 1 46.56 67 THR B CA 1
ATOM 1621 C C . THR B 1 67 ? -13.039 17.688 7.812 1 46.56 67 THR B C 1
ATOM 1623 O O . THR B 1 67 ? -13.367 17.203 8.898 1 46.56 67 THR B O 1
ATOM 1626 N N . CYS B 1 68 ? -11.789 17.453 7.832 1 45.94 68 CYS B N 1
ATOM 1627 C CA . CYS B 1 68 ? -11.281 18.188 8.984 1 45.94 68 CYS B CA 1
ATOM 1628 C C . CYS B 1 68 ? -12.086 19.469 9.211 1 45.94 68 CYS B C 1
ATOM 1630 O O . CYS B 1 68 ? -12.172 20.312 8.32 1 45.94 68 CYS B O 1
ATOM 1632 N N . GLN B 1 69 ? -13.32 19.312 9.766 1 41.97 69 GLN B N 1
ATOM 1633 C CA . GLN B 1 69 ? -13.945 20.578 10.125 1 41.97 69 GLN B CA 1
ATOM 1634 C C . GLN B 1 69 ? -12.898 21.625 10.508 1 41.97 69 GLN B C 1
ATOM 1636 O O . GLN B 1 69 ? -12.055 21.375 11.367 1 41.97 69 GLN B O 1
ATOM 1641 N N . ALA B 1 70 ? -12.602 22.391 9.555 1 42.78 70 ALA B N 1
ATOM 1642 C CA . ALA B 1 70 ? -11.883 23.625 9.852 1 42.78 70 ALA B CA 1
ATOM 1643 C C . ALA B 1 70 ? -12.359 24.234 11.164 1 42.78 70 ALA B C 1
ATOM 1645 O O . ALA B 1 70 ? -13.562 24.406 11.375 1 42.78 70 ALA B O 1
ATOM 1646 N N . THR B 1 71 ? -12.148 23.672 12.344 1 43.16 71 THR B N 1
ATOM 1647 C CA . THR B 1 71 ? -12.578 24.609 13.375 1 43.16 71 THR B CA 1
ATOM 1648 C C . THR B 1 71 ? -12.328 26.047 12.945 1 43.16 71 THR B C 1
ATOM 1650 O O . THR B 1 71 ? -11.336 26.344 12.266 1 43.16 71 THR B O 1
ATOM 1653 N N . PRO B 1 72 ? -13.367 26.875 12.938 1 40.66 72 PRO B N 1
ATOM 1654 C CA . PRO B 1 72 ? -13.32 28.281 12.547 1 40.66 72 PRO B CA 1
ATOM 1655 C C . PRO B 1 72 ? -11.992 28.953 12.891 1 40.66 72 PRO B C 1
ATOM 1657 O O . PRO B 1 72 ? -11.648 29.984 12.32 1 40.66 72 PRO B O 1
ATOM 1660 N N . ALA B 1 73 ? -11.672 28.812 14.234 1 39.31 73 ALA B N 1
ATOM 1661 C CA . ALA B 1 73 ? -10.742 29.844 14.711 1 39.31 73 ALA B CA 1
ATOM 1662 C C . ALA B 1 73 ? -9.461 29.859 13.883 1 39.31 73 ALA B C 1
ATOM 1664 O O . ALA B 1 73 ? -8.789 30.875 13.797 1 39.31 73 ALA B O 1
ATOM 1665 N N . HIS B 1 74 ? -8.734 28.656 13.789 1 40.53 74 HIS B N 1
ATOM 1666 C CA . HIS B 1 74 ? -7.391 28.875 13.266 1 40.53 74 HIS B CA 1
ATOM 1667 C C . HIS B 1 74 ? -7.402 28.984 11.742 1 40.53 74 HIS B C 1
ATOM 1669 O O . HIS B 1 74 ? -7.594 27.984 11.047 1 40.53 74 HIS B O 1
ATOM 1675 N N . ALA B 1 75 ? -8.07 29.812 11.094 1 41.72 75 ALA B N 1
ATOM 1676 C CA . ALA B 1 75 ? -7.875 30.406 9.773 1 41.72 75 ALA B CA 1
ATOM 1677 C C . ALA B 1 75 ? -6.488 30.078 9.227 1 41.72 75 ALA B C 1
ATOM 1679 O O . ALA B 1 75 ? -6.031 30.719 8.273 1 41.72 75 ALA B O 1
ATOM 1680 N N . ALA B 1 76 ? -5.395 29.531 9.969 1 45.75 76 ALA B N 1
ATOM 1681 C CA . ALA B 1 76 ? -3.992 29.594 9.57 1 45.75 76 ALA B CA 1
ATOM 1682 C C . ALA B 1 76 ? -3.746 28.781 8.305 1 45.75 76 ALA B C 1
ATOM 1684 O O . ALA B 1 76 ? -4.551 27.922 7.941 1 45.75 76 ALA B O 1
ATOM 1685 N N . ALA B 1 77 ? -2.432 29 7.594 1 55.84 77 ALA B N 1
ATOM 1686 C CA . ALA B 1 77 ? -1.611 28.672 6.43 1 55.84 77 ALA B CA 1
ATOM 1687 C C . ALA B 1 77 ? -1.677 27.188 6.113 1 55.84 77 ALA B C 1
ATOM 1689 O O . ALA B 1 77 ? -1.332 26.766 5.008 1 55.84 77 ALA B O 1
ATOM 1690 N N . ARG B 1 78 ? -1.965 26.312 7.043 1 59.84 78 ARG B N 1
ATOM 1691 C CA . ARG B 1 78 ? -1.812 24.891 6.746 1 59.84 78 ARG B CA 1
ATOM 1692 C C . ARG B 1 78 ? -3.166 24.234 6.488 1 59.84 78 ARG B C 1
ATOM 1694 O O . ARG B 1 78 ? -4.129 24.484 7.219 1 59.84 78 ARG B O 1
ATOM 1701 N N . PRO B 1 79 ? -3.328 23.609 5.285 1 66.75 79 PRO B N 1
ATOM 1702 C CA . PRO B 1 79 ? -4.555 22.828 5.066 1 66.75 79 PRO B CA 1
ATOM 1703 C C . PRO B 1 79 ? -4.906 21.938 6.254 1 66.75 79 PRO B C 1
ATOM 1705 O O . PRO B 1 79 ? -4.023 21.562 7.027 1 66.75 79 PRO B O 1
ATOM 1708 N N . PRO B 1 80 ? -6.277 21.781 6.395 1 75.44 80 PRO B N 1
ATOM 1709 C CA . PRO B 1 80 ? -6.664 20.828 7.445 1 75.44 80 PRO B CA 1
ATOM 1710 C C . PRO B 1 80 ? -6.023 19.453 7.262 1 75.44 80 PRO B C 1
ATOM 1712 O O . PRO B 1 80 ? -5.848 19 6.129 1 75.44 80 PRO B O 1
ATOM 1715 N N . LYS B 1 81 ? -5.672 18.828 8.328 1 82.38 81 LYS B N 1
ATOM 1716 C CA . LYS B 1 81 ? -5.086 17.484 8.297 1 82.38 81 LYS B CA 1
ATOM 1717 C C . LYS B 1 81 ? -6.102 16.453 7.836 1 82.38 81 LYS B C 1
ATOM 1719 O O . LYS B 1 81 ? -7.172 16.312 8.43 1 82.38 81 LYS B O 1
ATOM 1724 N N . PRO B 1 82 ? -5.754 15.781 6.738 1 88.94 82 PRO B N 1
ATOM 1725 C CA . PRO B 1 82 ? -6.656 14.703 6.324 1 88.94 82 PRO B CA 1
ATOM 1726 C C . PRO B 1 82 ? -6.762 13.594 7.367 1 88.94 82 PRO B C 1
ATOM 1728 O O . PRO B 1 82 ? -5.77 13.25 8.016 1 88.94 82 PRO B O 1
ATOM 1731 N N . GLU B 1 83 ? -7.996 13.062 7.523 1 90.62 83 GLU B N 1
ATOM 1732 C CA . GLU B 1 83 ? -8.273 11.984 8.469 1 90.62 83 GLU B CA 1
ATOM 1733 C C . GLU B 1 83 ? -9.203 10.938 7.852 1 90.62 83 GLU B C 1
ATOM 1735 O O . GLU B 1 83 ? -9.711 11.125 6.746 1 90.62 83 GLU B O 1
ATOM 1740 N N . GLY B 1 84 ? -9.297 9.805 8.562 1 93.75 84 GLY B N 1
ATOM 1741 C CA . GLY B 1 84 ? -10.188 8.75 8.102 1 93.75 84 GLY B CA 1
ATOM 1742 C C . GLY B 1 84 ? -9.445 7.605 7.43 1 93.75 84 GLY B C 1
ATOM 1743 O O . GLY B 1 84 ? -8.219 7.641 7.305 1 93.75 84 GLY B O 1
ATOM 1744 N N . VAL B 1 85 ? -10.203 6.637 7.031 1 97.06 85 VAL B N 1
ATOM 1745 C CA . VAL B 1 85 ? -9.648 5.426 6.441 1 97.06 85 VAL B CA 1
ATOM 1746 C C . VAL B 1 85 ? -8.859 5.773 5.18 1 97.06 85 VAL B C 1
ATOM 1748 O O . VAL B 1 85 ? -7.754 5.277 4.973 1 97.06 85 VAL B O 1
ATOM 1751 N N . GLY B 1 86 ? -9.484 6.645 4.352 1 96.12 86 GLY B N 1
ATOM 1752 C CA . GLY B 1 86 ? -8.812 7.039 3.123 1 96.12 86 GLY B CA 1
ATOM 1753 C C . GLY B 1 86 ? -7.457 7.672 3.359 1 96.12 86 GLY B C 1
ATOM 1754 O O . GLY B 1 86 ? -6.492 7.371 2.65 1 96.12 86 GLY B O 1
ATOM 1755 N N . SER B 1 87 ? -7.375 8.539 4.336 1 96.12 87 SER B N 1
ATOM 1756 C CA . SER B 1 87 ? -6.121 9.203 4.676 1 96.12 87 SER B CA 1
ATOM 1757 C C . SER B 1 87 ? -5.074 8.195 5.145 1 96.12 87 SER B C 1
ATOM 1759 O O . SER B 1 87 ? -3.9 8.297 4.777 1 96.12 87 SER B O 1
ATOM 1761 N N . GLU B 1 88 ? -5.465 7.273 5.949 1 97.94 88 GLU B N 1
ATOM 1762 C CA . GLU B 1 88 ? -4.535 6.27 6.453 1 97.94 88 GLU B CA 1
ATOM 1763 C C . GLU B 1 88 ? -4.066 5.34 5.336 1 97.94 88 GLU B C 1
ATOM 1765 O O . GLU B 1 88 ? -2.904 4.926 5.312 1 97.94 88 GLU B O 1
ATOM 1770 N N . PHE B 1 89 ? -4.992 4.984 4.445 1 98.38 89 PHE B N 1
ATOM 1771 C CA . PHE B 1 89 ? -4.609 4.176 3.293 1 98.38 89 PHE B CA 1
ATOM 1772 C C . PHE B 1 89 ? -3.641 4.938 2.398 1 98.38 89 PHE B C 1
ATOM 1774 O O . PHE B 1 89 ? -2.717 4.348 1.831 1 98.38 89 PHE B O 1
ATOM 1781 N N . ALA B 1 90 ? -3.824 6.223 2.283 1 97.5 90 ALA B N 1
ATOM 1782 C CA . ALA B 1 90 ? -2.85 7.043 1.566 1 97.5 90 ALA B CA 1
ATOM 1783 C C . ALA B 1 90 ? -1.485 6.992 2.248 1 97.5 90 ALA B C 1
ATOM 1785 O O . ALA B 1 90 ? -0.453 6.906 1.578 1 97.5 90 ALA B O 1
ATOM 1786 N N . ASP B 1 91 ? -1.459 7.031 3.572 1 98.38 91 ASP B N 1
ATOM 1787 C CA . ASP B 1 91 ? -0.204 6.934 4.309 1 98.38 91 ASP B CA 1
ATOM 1788 C C . ASP B 1 91 ? 0.468 5.582 4.07 1 98.38 91 ASP B C 1
ATOM 1790 O O . ASP B 1 91 ? 1.695 5.5 3.994 1 98.38 91 ASP B O 1
ATOM 1794 N N . VAL B 1 92 ? -0.318 4.535 3.963 1 98.88 92 VAL B N 1
ATOM 1795 C CA . VAL B 1 92 ? 0.221 3.223 3.633 1 98.88 92 VAL B CA 1
ATOM 1796 C C . VAL B 1 92 ? 0.898 3.27 2.2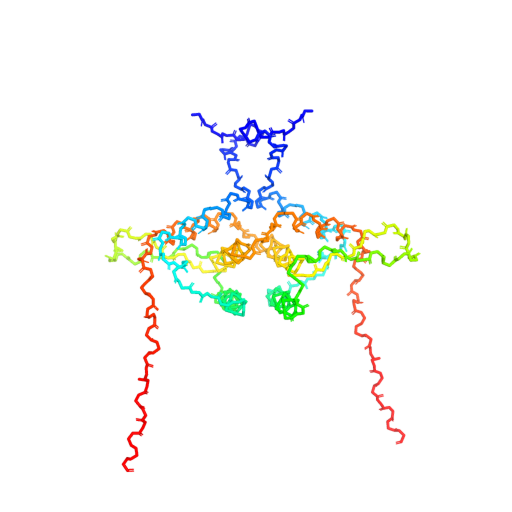66 1 98.88 92 VAL B C 1
ATOM 1798 O O . VAL B 1 92 ? 2.031 2.807 2.109 1 98.88 92 VAL B O 1
ATOM 1801 N N . LEU B 1 93 ? 0.228 3.809 1.299 1 98.81 93 LEU B N 1
ATOM 1802 C CA . LEU B 1 93 ? 0.792 3.896 -0.044 1 98.81 93 LEU B CA 1
ATOM 1803 C C . LEU B 1 93 ? 2.08 4.711 -0.038 1 98.81 93 LEU B C 1
ATOM 1805 O O . LEU B 1 93 ? 3.086 4.297 -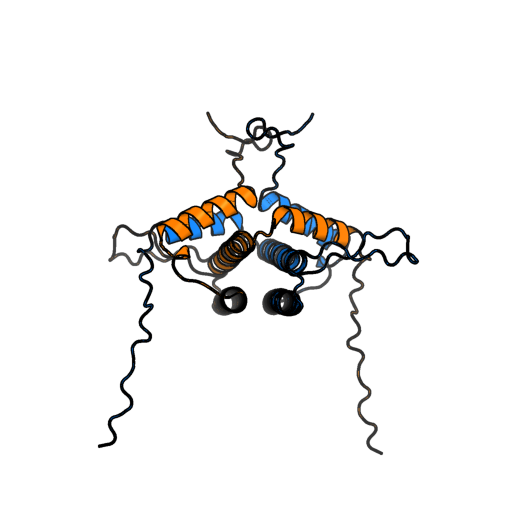0.618 1 98.81 93 LEU B O 1
ATOM 1809 N N . ILE B 1 94 ? 2.094 5.84 0.599 1 98.69 94 ILE B N 1
ATOM 1810 C CA . ILE B 1 94 ? 3.246 6.734 0.636 1 98.69 94 ILE B CA 1
ATOM 1811 C C . ILE B 1 94 ? 4.434 6.016 1.277 1 98.69 94 ILE B C 1
ATOM 1813 O O . ILE B 1 94 ? 5.543 6.035 0.737 1 98.69 94 ILE B O 1
ATOM 1817 N N . ARG B 1 95 ? 4.203 5.332 2.365 1 98.69 95 ARG B N 1
ATOM 1818 C CA . ARG B 1 95 ? 5.285 4.645 3.062 1 98.69 95 ARG B CA 1
ATOM 1819 C C . ARG B 1 95 ? 5.789 3.453 2.256 1 98.69 95 ARG B C 1
ATOM 1821 O O . ARG B 1 95 ? 6.977 3.133 2.283 1 98.69 95 ARG B O 1
ATOM 1828 N N . LEU B 1 96 ? 4.824 2.781 1.624 1 98.88 96 LEU B N 1
ATOM 1829 C CA . LEU B 1 96 ? 5.207 1.672 0.757 1 98.88 96 LEU B CA 1
ATOM 1830 C C . LEU B 1 96 ? 6.113 2.148 -0.372 1 98.88 96 LEU B C 1
ATOM 1832 O O . LEU B 1 96 ? 7.148 1.535 -0.645 1 98.88 96 LEU B O 1
ATOM 1836 N N . LEU B 1 97 ? 5.746 3.219 -1.019 1 98.69 97 LEU B N 1
ATOM 1837 C CA . LEU B 1 97 ? 6.543 3.801 -2.094 1 98.69 97 LEU B CA 1
ATOM 1838 C C . LEU B 1 97 ? 7.906 4.254 -1.577 1 98.69 97 LEU B C 1
ATOM 1840 O O . LEU B 1 97 ? 8.922 4.074 -2.252 1 98.69 97 LEU B O 1
ATOM 1844 N N . ASP B 1 98 ? 7.918 4.848 -0.434 1 98.25 98 ASP B N 1
ATOM 1845 C CA . ASP B 1 98 ? 9.172 5.273 0.184 1 98.25 98 ASP B CA 1
ATOM 1846 C C . ASP B 1 98 ? 10.102 4.086 0.422 1 98.25 98 ASP B C 1
ATOM 1848 O O . ASP B 1 98 ? 11.281 4.133 0.066 1 98.25 98 ASP B O 1
ATOM 1852 N N . ALA B 1 99 ? 9.586 3.01 1.007 1 98.06 99 ALA B N 1
ATOM 1853 C CA . ALA B 1 99 ? 10.375 1.807 1.257 1 98.06 99 ALA B CA 1
ATOM 1854 C C . ALA B 1 99 ? 10.938 1.24 -0.044 1 98.06 99 ALA B C 1
ATOM 1856 O O . ALA B 1 99 ? 12.117 0.878 -0.112 1 98.06 99 ALA B O 1
ATOM 1857 N N . CYS B 1 100 ? 10.102 1.174 -1.033 1 97.31 100 CYS B N 1
ATOM 1858 C CA . CYS B 1 100 ? 10.539 0.661 -2.326 1 97.31 100 CYS B CA 1
ATOM 1859 C C . CYS B 1 100 ? 11.672 1.507 -2.891 1 97.31 100 CYS B C 1
ATOM 1861 O O . CYS B 1 100 ? 12.633 0.972 -3.447 1 97.31 100 CYS B O 1
ATOM 1863 N N . ASP B 1 101 ? 11.508 2.764 -2.773 1 96.94 101 ASP B N 1
ATOM 1864 C CA . ASP B 1 101 ? 12.539 3.67 -3.27 1 96.94 101 ASP B CA 1
ATOM 1865 C C . ASP B 1 101 ? 13.867 3.436 -2.555 1 96.94 101 ASP B C 1
ATOM 1867 O O . ASP B 1 101 ? 14.906 3.295 -3.199 1 96.94 101 ASP B O 1
ATOM 1871 N N . VAL B 1 102 ? 13.883 3.355 -1.268 1 96.56 102 VAL B N 1
ATOM 1872 C CA . VAL B 1 102 ? 15.07 3.213 -0.438 1 96.56 102 VAL B CA 1
ATOM 1873 C C . VAL B 1 102 ? 15.75 1.875 -0.729 1 96.56 102 VAL B C 1
ATOM 1875 O O . VAL B 1 102 ? 16.969 1.789 -0.771 1 96.56 102 VAL B O 1
ATOM 1878 N N . TYR B 1 103 ? 14.984 0.887 -1.033 1 95.62 103 TYR B N 1
ATOM 1879 C CA . TYR B 1 103 ? 15.547 -0.45 -1.176 1 95.62 103 TYR B CA 1
ATOM 1880 C C . TYR B 1 103 ? 15.672 -0.838 -2.645 1 95.62 103 TYR B C 1
ATOM 1882 O O . TYR B 1 103 ? 15.945 -1.995 -2.967 1 95.62 103 TYR B O 1
ATOM 1890 N N . GLY B 1 104 ? 15.359 0.08 -3.521 1 94.81 104 GLY B N 1
ATOM 1891 C CA . GLY B 1 104 ? 15.57 -0.123 -4.945 1 94.81 104 GLY B CA 1
ATOM 1892 C C . GLY B 1 104 ? 14.594 -1.112 -5.559 1 94.81 104 GLY B C 1
ATOM 1893 O O . GLY B 1 104 ? 14.961 -1.869 -6.461 1 94.81 104 GLY B O 1
ATOM 1894 N N . ILE B 1 105 ? 13.461 -1.189 -5.055 1 94.94 105 ILE B N 1
ATOM 1895 C CA . ILE B 1 105 ? 12.43 -2.094 -5.559 1 94.94 105 ILE B CA 1
ATOM 1896 C C . ILE B 1 105 ? 11.555 -1.366 -6.578 1 94.94 105 ILE B C 1
ATOM 1898 O O . ILE B 1 105 ? 11.023 -0.292 -6.289 1 94.94 105 ILE B O 1
ATOM 1902 N N . ASP B 1 106 ? 11.406 -1.856 -7.758 1 94.31 106 ASP B N 1
ATOM 1903 C CA . ASP B 1 106 ? 10.469 -1.362 -8.758 1 94.31 106 ASP B CA 1
ATOM 1904 C C . ASP B 1 106 ? 9.07 -1.927 -8.523 1 94.31 106 ASP B C 1
ATOM 1906 O O . ASP B 1 106 ? 8.711 -2.965 -9.086 1 94.31 106 ASP B O 1
ATOM 1910 N N . LEU B 1 107 ? 8.281 -1.214 -7.828 1 95.94 107 LEU B N 1
ATOM 1911 C CA . LEU B 1 107 ? 6.992 -1.727 -7.387 1 95.94 107 LEU B CA 1
ATOM 1912 C C . LEU B 1 107 ? 6.059 -1.942 -8.57 1 95.94 107 LEU B C 1
ATOM 1914 O O . LEU B 1 107 ? 5.25 -2.873 -8.57 1 95.94 107 LEU B O 1
ATOM 1918 N N . ALA B 1 108 ? 6.164 -1.078 -9.547 1 94.81 108 ALA B N 1
ATOM 1919 C CA . ALA B 1 108 ? 5.32 -1.254 -10.727 1 94.81 108 ALA B CA 1
ATOM 1920 C C . ALA B 1 108 ? 5.609 -2.586 -11.414 1 94.81 108 ALA B C 1
ATOM 1922 O O . ALA B 1 108 ? 4.688 -3.307 -11.797 1 94.81 108 ALA B O 1
ATOM 1923 N N . ALA B 1 109 ? 6.836 -2.891 -11.57 1 93.19 109 ALA B N 1
ATOM 1924 C CA . ALA B 1 109 ? 7.223 -4.156 -12.188 1 93.19 109 ALA B CA 1
ATOM 1925 C C . ALA B 1 109 ? 6.789 -5.34 -11.328 1 93.19 109 ALA B C 1
ATOM 1927 O O . ALA B 1 109 ? 6.312 -6.352 -11.852 1 93.19 109 ALA B O 1
ATOM 1928 N N . GLU B 1 110 ? 7.035 -5.23 -10.023 1 94.19 110 GLU B N 1
ATOM 1929 C CA . GLU B 1 110 ? 6.621 -6.297 -9.109 1 94.19 110 GLU B CA 1
ATOM 1930 C C . GLU B 1 110 ? 5.109 -6.516 -9.164 1 94.19 110 GLU B C 1
ATOM 1932 O O . GLU B 1 110 ? 4.641 -7.652 -9.117 1 94.19 110 GLU B O 1
ATOM 1937 N N . TYR B 1 111 ? 4.375 -5.465 -9.219 1 95.62 111 TYR B N 1
ATOM 1938 C CA . TYR B 1 111 ? 2.924 -5.52 -9.359 1 95.62 111 TYR B CA 1
ATOM 1939 C C . TYR B 1 111 ? 2.527 -6.305 -10.602 1 95.62 111 TYR B C 1
ATOM 1941 O O . TYR B 1 111 ? 1.681 -7.199 -10.539 1 95.62 111 TYR B O 1
ATOM 1949 N N . GLU B 1 112 ? 3.105 -5.895 -11.711 1 94.44 112 GLU B N 1
ATOM 1950 C CA . GLU B 1 112 ? 2.766 -6.555 -12.969 1 94.44 112 GLU B CA 1
ATOM 1951 C C . GLU B 1 112 ? 3.047 -8.055 -12.898 1 94.44 112 GLU B C 1
ATOM 1953 O O . GLU B 1 112 ? 2.229 -8.867 -13.336 1 94.44 112 GLU B O 1
ATOM 1958 N N . ARG B 1 113 ? 4.18 -8.422 -12.367 1 92.5 113 ARG B N 1
ATOM 1959 C CA . ARG B 1 113 ? 4.555 -9.828 -12.234 1 92.5 113 ARG B CA 1
ATOM 1960 C C . ARG B 1 113 ? 3.574 -10.57 -11.336 1 92.5 113 ARG B C 1
ATOM 1962 O O . ARG B 1 113 ? 3.145 -11.68 -11.664 1 92.5 113 ARG B O 1
ATOM 1969 N N . LYS B 1 114 ? 3.314 -9.953 -10.258 1 94.12 114 LYS B N 1
ATOM 1970 C CA . LYS B 1 114 ? 2.436 -10.609 -9.297 1 94.12 114 LYS B CA 1
ATOM 1971 C C . LYS B 1 114 ? 1.029 -10.781 -9.867 1 94.12 114 LYS B C 1
ATOM 1973 O O . LYS B 1 114 ? 0.405 -11.828 -9.688 1 94.12 114 LYS B O 1
ATOM 1978 N N . LEU B 1 115 ? 0.545 -9.773 -10.5 1 94.38 115 LEU B N 1
ATOM 1979 C CA . LEU B 1 115 ? -0.796 -9.859 -11.07 1 94.38 115 LEU B CA 1
ATOM 1980 C C . LEU B 1 115 ? -0.857 -10.906 -12.172 1 94.38 115 LEU B C 1
ATOM 1982 O O . LEU B 1 115 ? -1.856 -11.617 -12.305 1 94.38 115 LEU B O 1
ATOM 1986 N N . ALA B 1 116 ? 0.136 -10.922 -13.008 1 92 116 ALA B N 1
ATOM 1987 C CA . ALA B 1 116 ? 0.212 -11.938 -14.047 1 92 116 ALA B CA 1
ATOM 1988 C C . ALA B 1 116 ? 0.142 -13.344 -13.445 1 92 116 ALA B C 1
ATOM 1990 O O . ALA B 1 116 ? -0.56 -14.211 -13.969 1 92 116 ALA B O 1
ATOM 1991 N N . TYR B 1 117 ? 0.881 -13.586 -12.375 1 91.81 117 TYR B N 1
ATOM 1992 C CA . TYR B 1 117 ? 0.834 -14.867 -11.688 1 91.81 117 TYR B CA 1
ATOM 1993 C C . TYR B 1 117 ? -0.562 -15.133 -11.133 1 91.81 117 TYR B C 1
ATOM 1995 O O . TYR B 1 117 ? -1.079 -16.25 -11.266 1 91.81 117 TYR B O 1
ATOM 2003 N N . ASN B 1 118 ? -1.214 -14.141 -10.547 1 92.69 118 ASN B N 1
ATOM 2004 C CA . ASN B 1 118 ? -2.541 -14.297 -9.961 1 92.69 118 ASN B CA 1
ATOM 2005 C C . ASN B 1 118 ? -3.576 -14.68 -11.016 1 92.69 118 ASN B C 1
ATOM 2007 O O . ASN B 1 118 ? -4.523 -15.414 -10.719 1 92.69 118 ASN B O 1
ATOM 2011 N N . ARG B 1 119 ? -3.373 -14.219 -12.148 1 92.06 119 ARG B N 1
ATOM 2012 C CA . ARG B 1 119 ? -4.285 -14.523 -13.25 1 92.06 119 ARG B CA 1
ATOM 2013 C C . ARG B 1 119 ? -4.258 -16.016 -13.586 1 92.06 119 ARG B C 1
ATOM 2015 O O . ARG B 1 119 ? -5.227 -16.547 -14.125 1 92.06 119 ARG B O 1
ATOM 2022 N N . THR B 1 120 ? -3.189 -16.641 -13.258 1 90.56 120 THR B N 1
ATOM 2023 C CA . THR B 1 120 ? -3.047 -18.062 -13.602 1 90.56 120 THR B CA 1
ATOM 2024 C C . THR B 1 120 ? -3.617 -18.938 -12.508 1 90.56 120 THR B C 1
ATOM 2026 O O . THR B 1 120 ? -3.797 -20.141 -12.703 1 90.56 120 THR B O 1
ATOM 2029 N N . ARG B 1 121 ? -3.867 -18.344 -11.281 1 87.56 121 ARG B N 1
ATOM 2030 C CA . ARG B 1 121 ? -4.371 -19.125 -10.156 1 87.56 121 ARG B CA 1
ATOM 2031 C C . ARG B 1 121 ? -5.77 -19.672 -10.438 1 87.56 121 ARG B C 1
ATOM 2033 O O . ARG B 1 121 ? -6.516 -19.078 -11.227 1 87.56 121 ARG B O 1
ATOM 2040 N N . PRO B 1 122 ? -6.016 -20.812 -9.852 1 85.94 122 PRO B N 1
ATOM 2041 C CA . PRO B 1 122 ? -7.367 -21.344 -10.047 1 85.94 122 PRO B CA 1
ATOM 2042 C C . PRO B 1 122 ? -8.438 -20.516 -9.344 1 85.94 122 PRO B C 1
ATOM 2044 O O . PRO B 1 122 ? -8.117 -19.672 -8.492 1 85.94 122 PRO B O 1
ATOM 2047 N N . TYR B 1 123 ? -9.648 -20.734 -9.844 1 85.75 123 TYR B N 1
ATOM 2048 C CA . TYR B 1 123 ? -10.797 -20.094 -9.203 1 85.75 123 TYR B CA 1
ATOM 2049 C C . TYR B 1 123 ? -10.875 -20.469 -7.727 1 85.75 123 TYR B C 1
ATOM 2051 O O . TYR B 1 123 ? -10.664 -21.625 -7.359 1 85.75 123 TYR B O 1
ATOM 2059 N N . GLN B 1 124 ? -10.906 -19.344 -6.832 1 71.31 124 GLN B N 1
ATOM 2060 C CA . GLN B 1 124 ? -11.008 -19.562 -5.395 1 71.31 124 GLN B CA 1
ATOM 2061 C C . GLN B 1 124 ? -12.352 -20.188 -5.031 1 71.31 124 GLN B C 1
ATOM 2063 O O . GLN B 1 124 ? -13.406 -19.688 -5.41 1 71.31 124 GLN B O 1
ATOM 2068 N N . HIS B 1 125 ? -12.383 -21.453 -4.656 1 62.16 125 HIS B N 1
ATOM 2069 C CA . HIS B 1 125 ? -13.586 -22.141 -4.199 1 62.16 125 HIS B CA 1
ATOM 2070 C C . HIS B 1 125 ? -13.891 -21.812 -2.742 1 62.16 125 HIS B C 1
ATOM 2072 O O . HIS B 1 125 ? -12.984 -21.469 -1.975 1 62.16 125 HIS B O 1
ATOM 2078 N N . GLY B 1 126 ? -14.93 -21.031 -2.316 1 51.66 126 GLY B N 1
ATOM 2079 C CA . GLY B 1 126 ? -15.391 -20.625 -0.995 1 51.66 126 GLY B CA 1
ATOM 2080 C C . GLY B 1 126 ? -14.641 -21.312 0.131 1 51.66 126 GLY B C 1
ATOM 2081 O O . GLY B 1 126 ? -14.641 -20.844 1.268 1 51.66 126 GLY B O 1
ATOM 2082 N N . GLY B 1 127 ? -14.539 -22.672 0.234 1 44.38 127 GLY B N 1
ATOM 2083 C CA . GLY B 1 127 ? -14.289 -23.484 1.412 1 44.38 127 GLY B CA 1
ATOM 2084 C C . GLY B 1 127 ? -12.828 -23.516 1.813 1 44.38 127 GLY B C 1
ATOM 2085 O O . GLY B 1 127 ? -12.086 -24.422 1.401 1 44.38 127 GLY B O 1
ATOM 2086 N N . ARG B 1 128 ? -12.07 -22.547 1.663 1 46.84 128 ARG B N 1
ATOM 2087 C CA . ARG B 1 128 ? -10.82 -22.859 2.361 1 46.84 128 ARG B CA 1
ATOM 2088 C C . ARG B 1 128 ? -11.102 -23.531 3.697 1 46.84 128 ARG B C 1
ATOM 2090 O O . ARG B 1 128 ? -11.844 -23 4.527 1 46.84 128 ARG B O 1
ATOM 2097 N N . THR B 1 129 ? -11.078 -24.875 3.789 1 38.31 129 THR B N 1
ATOM 2098 C CA . THR B 1 129 ? -11.391 -25.875 4.797 1 38.31 129 THR B CA 1
ATOM 2099 C C . THR B 1 129 ? -10.695 -25.562 6.117 1 38.31 129 THR B C 1
ATOM 2101 O O . THR B 1 129 ? -9.469 -25.406 6.156 1 38.31 129 THR B O 1
ATOM 2104 N N . VAL B 1 130 ? -11.102 -24.594 7.012 1 41.69 130 VAL B N 1
ATOM 2105 C CA . VAL B 1 130 ? -10.727 -24.875 8.391 1 41.69 130 VAL B CA 1
ATOM 2106 C C . VAL B 1 130 ? -10.797 -26.375 8.656 1 41.69 130 VAL B C 1
ATOM 2108 O O . VAL B 1 130 ? -11.844 -27 8.484 1 41.69 130 VAL B O 1
ATOM 2111 N N . SER B 1 131 ? -9.953 -27.188 8.25 1 33.16 131 SER B N 1
ATOM 2112 C CA . SER B 1 131 ? -9.992 -28.531 8.797 1 33.16 131 SER B CA 1
ATOM 2113 C C . SER B 1 131 ? -10.391 -28.531 10.266 1 33.16 131 SER B C 1
ATOM 2115 O O . SER B 1 131 ? -9.781 -27.812 11.07 1 33.16 131 SER B O 1
ATOM 2117 N N . ASP B 1 132 ? -11.742 -28.719 10.727 1 34.84 132 ASP B N 1
ATOM 2118 C CA . ASP B 1 132 ? -12.328 -29.141 11.992 1 34.84 132 ASP B CA 1
ATOM 2119 C C . ASP B 1 132 ? -11.406 -30.094 12.734 1 34.84 132 ASP B C 1
ATOM 2121 O O . ASP B 1 132 ? -11.125 -31.203 12.25 1 34.84 132 ASP B O 1
ATOM 2125 N N . GLY B 1 133 ? -10.312 -29.859 13.25 1 34.53 133 GLY B N 1
ATOM 2126 C CA . GLY B 1 133 ? -9.742 -30.719 14.273 1 34.53 133 GLY B CA 1
ATOM 2127 C C . GLY B 1 133 ? -10.789 -31.375 15.156 1 34.53 133 GLY B C 1
ATOM 2128 O O . GLY B 1 133 ? -11.812 -30.75 15.469 1 34.53 133 GLY B O 1
ATOM 2129 N N . ALA B 1 134 ? -11.055 -32.719 15.078 1 31.22 134 ALA B N 1
ATOM 2130 C CA . ALA B 1 134 ? -11.883 -33.625 15.867 1 31.22 134 ALA B CA 1
ATOM 2131 C C . ALA B 1 134 ? -11.875 -33.25 17.344 1 31.22 134 ALA B C 1
ATOM 2133 O O . ALA B 1 134 ? -10.836 -32.875 17.891 1 31.22 134 ALA B O 1
ATOM 2134 N N . PRO B 1 135 ? -12.977 -32.781 17.906 1 35.16 135 PRO B N 1
ATOM 2135 C CA . PRO B 1 135 ? -13.047 -32.781 19.375 1 35.16 135 PRO B CA 1
ATOM 2136 C C . PRO B 1 135 ? -12.383 -34 20 1 35.16 135 PRO B C 1
ATOM 2138 O O . PRO B 1 135 ? -12.266 -35.062 19.344 1 35.16 135 PRO B O 1
ATOM 2141 N N . GLY B 1 136 ? -11.258 -33.906 20.656 1 30.23 136 GLY B N 1
ATOM 2142 C CA . GLY B 1 136 ? -10.727 -34.969 21.484 1 30.23 136 GLY B CA 1
ATOM 2143 C C . GLY B 1 136 ? -11.805 -35.844 22.109 1 30.23 136 GLY B C 1
ATOM 2144 O O . GLY B 1 136 ? -12.781 -35.312 22.656 1 30.23 136 GLY B O 1
ATOM 2145 N N . ALA B 1 137 ? -12.172 -37 21.531 1 28.69 137 ALA B N 1
ATOM 2146 C CA . ALA B 1 137 ? -12.875 -38.125 22.156 1 28.69 137 ALA B CA 1
ATOM 2147 C C . ALA B 1 137 ? -12.406 -38.312 23.594 1 28.69 137 ALA B C 1
ATOM 2149 O O . ALA B 1 137 ? -11.227 -38.562 23.844 1 28.69 137 ALA B O 1
ATOM 2150 N N . GLY B 1 138 ? -12.859 -37.562 24.547 1 25.41 138 GLY B N 1
ATOM 2151 C CA . GLY B 1 138 ? -12.805 -38.031 25.906 1 25.41 138 GLY B CA 1
ATOM 2152 C C . GLY B 1 138 ? -13.062 -39.531 26.031 1 25.41 138 GLY B C 1
ATOM 2153 O O . GLY B 1 138 ? -14.141 -40 25.688 1 25.41 138 GLY B O 1
ATOM 2154 N N . ALA B 1 139 ? -11.977 -40.312 25.703 1 22.06 139 ALA B N 1
ATOM 2155 C CA . ALA B 1 139 ? -11.945 -41.594 26.406 1 22.06 139 ALA B CA 1
ATOM 2156 C C . ALA B 1 139 ? -11.922 -41.375 27.922 1 22.06 139 ALA B C 1
ATOM 2158 O O . ALA B 1 139 ? -11.406 -40.375 28.406 1 22.06 139 ALA B O 1
#

Foldseek 3Di:
DQCQPVVVSHSPPPDDLVRLLVVLVVVCVVVCVVVDDDDPVRLVVVLVVLVVQQVVLVVVVFAQPQCPPPPPPVPDDDPRDGDYNVNSVVVNSSSVSPSCVVVVHDVVVVVVVVVVVVVVDDDDDPCPDPPPPPDPPPD/DQCQPVVVSHSPPPDDLVRLLVVLVVVCVVVCVVVDDDDPVRLVVVLVVLVVQQVVLVVVVFAQPQPPPPPPPCPDDDPRDGDYNVNSVVVNSSSVSPSCVVVVHDVVVVVVVVVVVVVVDDDDDPCPDPPPPPDPPPD